Protein AF-0000000074055484 (afdb_homodimer)

Sequence (382 aa):
MLNEMVRNYGRLGKGFSARDNIIIKGTKALHLLAATAWAGGALSMQALSFLRLSTDNAAFAAQVARCLHFVDTWVVMPGLAGCLLSGLFYSTCTSIGFFKFAWIGYKWLISLCAGFWGTMFWGPWGDDLIAVLVPLGLDGPLRFVRACILPESMWEGALQLTVILSMCLISVYRPLSFHLAPHRPASTANHMLNEMVRNYGRLGKGFSARDNIIIKGTKALHLLAATAWAGGALSMQALSFLRLSTDNAAFAAQVARCLHFVDTWVVMPGLAGCLLSGLFYSTCTSIGFFKFAWIGYKWLISLCAGFWGTMFWGPWGDDLIAVLVPLGLDGPLRFVRACILPESMWEGALQLTVILSMCLISVYRPLSFHLAPHRPASTANH

Organism: NCBI:txid44742

Radius of gyration: 23.97 Å; Cα contacts (8 Å, |Δi|>4): 468; chains: 2; bounding box: 73×78×52 Å

Solvent-accessible surface area (backbone atoms only — not comparable to full-atom values): 20097 Å² total; per-residue (Å²): 126,82,53,67,68,49,40,52,36,16,66,79,73,43,70,57,87,55,83,83,38,65,67,60,46,50,46,50,38,49,28,50,52,14,42,23,26,20,53,7,21,49,50,36,38,47,52,45,45,50,53,32,72,71,49,90,50,66,70,57,28,53,52,42,50,51,53,40,50,48,36,41,63,70,30,20,46,55,8,45,52,38,33,53,52,39,47,50,47,42,28,70,53,22,44,38,36,60,70,56,23,53,51,50,36,50,52,49,51,53,52,51,47,48,52,52,52,41,54,32,54,70,46,66,59,39,58,51,50,39,60,67,24,48,86,72,72,60,28,61,68,58,51,52,52,41,30,52,69,56,49,86,47,72,70,27,38,51,49,34,50,48,52,53,50,48,56,51,44,46,70,64,62,54,77,43,59,54,69,72,63,74,80,70,72,79,74,79,72,81,118,125,83,53,68,69,49,41,52,37,18,68,80,72,45,71,58,85,57,82,84,39,66,68,60,47,48,46,50,37,49,27,50,52,14,43,22,26,20,53,7,22,49,52,36,38,46,51,45,46,50,53,33,71,72,49,88,47,66,68,58,28,54,51,42,50,49,51,38,51,48,36,41,61,70,30,20,46,53,9,46,51,37,32,52,54,40,48,48,46,42,27,70,53,21,42,38,36,60,69,56,24,52,47,50,35,51,52,50,51,53,52,49,46,46,52,53,53,41,54,33,54,71,48,66,57,38,56,54,50,41,61,68,24,48,86,71,72,61,30,61,68,57,51,52,52,43,28,52,69,55,48,84,46,72,68,28,38,51,50,33,49,49,52,53,50,48,55,50,44,45,70,64,61,52,78,42,61,52,69,72,63,74,80,68,72,78,74,78,72,81,120

Structure (mmCIF, N/CA/C/O backbone):
data_AF-0000000074055484-model_v1
#
loop_
_entity.id
_entity.type
_entity.pdbx_description
1 polymer 'Uncharacterized protein'
#
loop_
_atom_site.group_PDB
_atom_site.id
_atom_site.type_symbol
_atom_site.label_atom_id
_atom_site.label_alt_id
_atom_site.label_comp_id
_atom_site.label_asym_id
_atom_site.label_entity_id
_atom_site.label_seq_id
_atom_site.pdbx_PDB_ins_code
_atom_site.Cartn_x
_atom_site.Cartn_y
_atom_site.Cartn_z
_atom_site.occupancy
_atom_site.B_iso_or_equiv
_atom_site.auth_seq_id
_atom_site.auth_comp_id
_atom_site.auth_asym_id
_atom_site.auth_atom_id
_atom_site.pdbx_PDB_model_num
ATOM 1 N N . MET A 1 1 ? -9.977 9.273 30.75 1 42.28 1 MET A N 1
ATOM 2 C CA . MET A 1 1 ? -10.5 10.383 29.938 1 42.28 1 MET A CA 1
ATOM 3 C C . MET A 1 1 ? -9.477 10.844 28.922 1 42.28 1 MET A C 1
ATOM 5 O O . MET A 1 1 ? -8.297 11.008 29.25 1 42.28 1 MET A O 1
ATOM 9 N N . LEU A 1 2 ? -9.883 10.633 27.703 1 58.75 2 LEU A N 1
ATOM 10 C CA . LEU A 1 2 ? -8.898 10.992 26.688 1 58.75 2 LEU A CA 1
ATOM 11 C C . LEU A 1 2 ? -8.469 12.453 26.859 1 58.75 2 LEU A C 1
ATOM 13 O O . LEU A 1 2 ? -9.258 13.289 27.281 1 58.75 2 LEU A O 1
ATOM 17 N N . ASN A 1 3 ? -7.16 12.656 26.891 1 65.62 3 ASN A N 1
ATOM 18 C CA . ASN A 1 3 ? -6.535 13.961 27.047 1 65.62 3 ASN A CA 1
ATOM 19 C C . ASN A 1 3 ? -7.184 15.008 26.156 1 65.62 3 ASN A C 1
ATOM 21 O O . ASN A 1 3 ? -7.734 14.68 25.094 1 65.62 3 ASN A O 1
ATOM 25 N N . GLU A 1 4 ? -7.551 16.141 26.656 1 63.47 4 GLU A N 1
ATOM 26 C CA . GLU A 1 4 ? -8.156 17.281 25.969 1 63.47 4 GLU A CA 1
ATOM 27 C C . GLU A 1 4 ? -7.523 17.5 24.594 1 63.47 4 GLU A C 1
ATOM 29 O O . GLU A 1 4 ? -8.203 17.906 23.656 1 63.47 4 GLU A O 1
ATOM 34 N N . MET A 1 5 ? -6.293 17.25 24.516 1 61.56 5 MET A N 1
ATOM 35 C CA . MET A 1 5 ? -5.59 17.422 23.25 1 61.56 5 MET A CA 1
ATOM 36 C C . MET A 1 5 ? -6.121 16.438 22.203 1 61.56 5 MET A C 1
ATOM 38 O O . MET A 1 5 ? -6.277 16.812 21.031 1 61.56 5 MET A O 1
ATOM 42 N N . VAL A 1 6 ? -6.414 15.344 22.688 1 64.44 6 VAL A N 1
ATOM 43 C CA . VAL A 1 6 ? -6.965 14.328 21.781 1 64.44 6 VAL A CA 1
ATOM 44 C C . VAL A 1 6 ? -8.367 14.742 21.344 1 64.44 6 VAL A C 1
ATOM 46 O O . VAL A 1 6 ? -8.695 14.688 20.156 1 64.44 6 VAL A O 1
ATOM 49 N N . ARG A 1 7 ? -9.148 15.203 22.188 1 66.81 7 ARG A N 1
ATOM 50 C CA . ARG A 1 7 ? -10.547 15.531 21.922 1 66.81 7 ARG A CA 1
ATOM 51 C C . ARG A 1 7 ? -10.656 16.719 20.969 1 66.81 7 ARG A C 1
ATOM 53 O O . ARG A 1 7 ? -11.609 16.812 20.203 1 66.81 7 ARG A O 1
ATOM 60 N N . ASN A 1 8 ? -9.641 17.578 20.953 1 65.88 8 ASN A N 1
ATOM 61 C CA . ASN A 1 8 ? -9.727 18.781 20.141 1 65.88 8 ASN A CA 1
ATOM 62 C C . ASN A 1 8 ? -9.016 18.609 18.797 1 65.88 8 ASN A C 1
ATOM 64 O O . ASN A 1 8 ? -9.047 19.516 17.953 1 65.88 8 ASN A O 1
ATOM 68 N N . TYR A 1 9 ? -8.445 17.547 18.656 1 65.44 9 TYR A N 1
ATOM 69 C CA . TYR A 1 9 ? -7.75 17.297 17.391 1 65.44 9 TYR A CA 1
ATOM 70 C C . TYR A 1 9 ? -8.727 17.312 16.219 1 65.44 9 TYR A C 1
ATOM 72 O O . TYR A 1 9 ? -9.773 16.656 16.281 1 65.44 9 TYR A O 1
ATOM 80 N N . GLY A 1 10 ? -8.406 18.078 15.133 1 57.56 10 GLY A N 1
ATOM 81 C CA . GLY A 1 10 ? -9.188 18.078 13.906 1 57.56 10 GLY A CA 1
ATOM 82 C C . GLY A 1 10 ? -10.344 19.062 13.938 1 57.56 10 GLY A C 1
ATOM 83 O O . GLY A 1 10 ? -11.281 18.953 13.141 1 57.56 10 GLY A O 1
ATOM 84 N N . ARG A 1 11 ? -10.445 19.953 14.828 1 58.16 11 ARG A N 1
ATOM 85 C CA . ARG A 1 11 ? -11.547 20.875 15.008 1 58.16 11 ARG A CA 1
ATOM 86 C C . ARG A 1 11 ? -11.797 21.688 13.734 1 58.16 11 ARG A C 1
ATOM 88 O O . ARG A 1 11 ? -12.945 22 13.414 1 58.16 11 ARG A O 1
ATOM 95 N N . LEU A 1 12 ? -10.68 21.969 13.062 1 53.56 12 LEU A N 1
ATOM 96 C CA . LEU A 1 12 ? -10.859 22.766 11.859 1 53.56 12 LEU A CA 1
ATOM 97 C C . LEU A 1 12 ? -10.844 21.875 10.617 1 53.56 12 LEU A C 1
ATOM 99 O O . LEU A 1 12 ? -10.781 22.391 9.492 1 53.56 12 LEU A O 1
ATOM 103 N N . GLY A 1 13 ? -11.086 20.578 10.891 1 50.34 13 GLY A N 1
ATOM 104 C CA . GLY A 1 13 ? -11.055 19.672 9.75 1 50.34 13 GLY A CA 1
ATOM 105 C C . GLY A 1 13 ? -9.648 19.344 9.289 1 50.34 13 GLY A C 1
ATOM 106 O O . GLY A 1 13 ? -9.461 18.625 8.312 1 50.34 13 GLY A O 1
ATOM 107 N N . LYS A 1 14 ? -8.766 20.219 9.805 1 54.38 14 LYS A N 1
ATOM 108 C CA . LYS A 1 14 ? -7.352 19.984 9.516 1 54.38 14 LYS A CA 1
ATOM 109 C C . LYS A 1 14 ? -6.594 19.594 10.781 1 54.38 14 LYS A C 1
ATOM 111 O O . LYS A 1 14 ? -6.973 19.984 11.883 1 54.38 14 LYS A O 1
ATOM 116 N N . GLY A 1 15 ? -6.043 18.469 10.797 1 50.38 15 GLY A N 1
ATOM 117 C CA . GLY A 1 15 ? -5.32 18.078 12 1 50.38 15 GLY A CA 1
ATOM 118 C C . GLY A 1 15 ? -4.305 19.109 12.453 1 50.38 15 GLY A C 1
ATOM 119 O O . GLY A 1 15 ? -3.68 19.781 11.625 1 50.38 15 GLY A O 1
ATOM 120 N N . PHE A 1 16 ? -4.551 19.672 13.594 1 47.62 16 PHE A N 1
ATOM 121 C CA . PHE A 1 16 ? -3.486 20.484 14.172 1 47.62 16 PHE A CA 1
ATOM 122 C C . PHE A 1 16 ? -2.23 19.641 14.391 1 47.62 16 PHE A C 1
ATOM 124 O O . PHE A 1 16 ? -2.307 18.422 14.5 1 47.62 16 PHE A O 1
ATOM 131 N N . SER A 1 17 ? -0.955 20.203 14.023 1 48.97 17 SER A N 1
ATOM 132 C CA . SER A 1 17 ? 0.315 19.547 14.328 1 48.97 17 SER A CA 1
ATOM 133 C C . SER A 1 17 ? 0.293 18.906 15.711 1 48.97 17 SER A C 1
ATOM 135 O O . SER A 1 17 ? 0.076 19.594 16.719 1 48.97 17 SER A O 1
ATOM 137 N N . ALA A 1 18 ? -0.474 17.891 15.859 1 52.56 18 ALA A N 1
ATOM 138 C CA . ALA A 1 18 ? -0.446 17.203 17.156 1 52.56 18 ALA A CA 1
ATOM 139 C C . ALA A 1 18 ? 0.952 16.672 17.469 1 52.56 18 ALA A C 1
ATOM 141 O O . ALA A 1 18 ? 1.139 15.477 17.656 1 52.56 18 ALA A O 1
ATOM 142 N N . ARG A 1 19 ? 2.01 17.562 17.219 1 55.91 19 ARG A N 1
ATOM 143 C CA . ARG A 1 19 ? 3.408 17.172 17.344 1 55.91 19 ARG A CA 1
ATOM 144 C C . ARG A 1 19 ? 3.643 16.344 18.609 1 55.91 19 ARG A C 1
ATOM 146 O O . ARG A 1 19 ? 4.391 15.367 18.578 1 55.91 19 ARG A O 1
ATOM 153 N N . ASP A 1 20 ? 2.887 16.688 19.656 1 57.66 20 ASP A N 1
ATOM 154 C CA . ASP A 1 20 ? 3.412 16.141 20.891 1 57.66 20 ASP A CA 1
ATOM 155 C C . ASP A 1 20 ? 2.43 15.148 21.516 1 57.66 20 ASP A C 1
ATOM 157 O O . ASP A 1 20 ? 2.639 14.68 22.641 1 57.66 20 ASP A O 1
ATOM 161 N N . ASN A 1 21 ? 1.41 14.734 20.656 1 70.25 21 ASN A N 1
ATOM 162 C CA . ASN A 1 21 ? 0.522 13.812 21.359 1 70.25 21 ASN A CA 1
ATOM 163 C C . ASN A 1 21 ? 0.703 12.383 20.875 1 70.25 21 ASN A C 1
ATOM 165 O O . ASN A 1 21 ? 0.399 12.062 19.719 1 70.25 21 ASN A O 1
ATOM 169 N N . ILE A 1 22 ? 1.167 11.531 21.734 1 77.31 22 ILE A N 1
ATOM 170 C CA . ILE A 1 22 ? 1.57 10.172 21.422 1 77.31 22 ILE A CA 1
ATOM 171 C C . ILE A 1 22 ? 0.356 9.367 20.953 1 77.31 22 ILE A C 1
ATOM 173 O O . ILE A 1 22 ? 0.476 8.492 20.094 1 77.31 22 ILE A O 1
ATOM 177 N N . ILE A 1 23 ? -0.823 9.633 21.484 1 80.88 23 ILE A N 1
ATOM 178 C CA . ILE A 1 23 ? -2.025 8.898 21.109 1 80.88 23 ILE A CA 1
ATOM 179 C C . ILE A 1 23 ? -2.4 9.234 19.656 1 80.88 23 ILE A C 1
ATOM 181 O O . ILE A 1 23 ? -2.662 8.336 18.859 1 80.88 23 ILE A O 1
ATOM 185 N N . ILE A 1 24 ? -2.34 10.461 19.312 1 82.56 24 ILE A N 1
ATOM 186 C CA . ILE A 1 24 ? -2.703 10.891 17.969 1 82.56 24 ILE A CA 1
ATOM 187 C C . ILE A 1 24 ? -1.651 10.406 16.969 1 82.56 24 ILE A C 1
ATOM 189 O O . ILE A 1 24 ? -1.989 9.891 15.906 1 82.56 24 ILE A O 1
ATOM 193 N N . LYS A 1 25 ? -0.445 10.469 17.328 1 82.94 25 LYS A N 1
ATOM 194 C CA . LYS A 1 25 ? 0.623 10.023 16.438 1 82.94 25 LYS A CA 1
ATOM 195 C C . LYS A 1 25 ? 0.592 8.508 16.25 1 82.94 25 LYS A C 1
ATOM 197 O O . LYS A 1 25 ? 0.855 8.008 15.164 1 82.94 25 LYS A O 1
ATOM 202 N N . GLY A 1 26 ? 0.329 7.895 17.406 1 85.56 26 GLY A N 1
ATOM 203 C CA . GLY A 1 26 ? 0.209 6.449 17.312 1 85.56 26 GLY A CA 1
ATOM 204 C C . GLY A 1 26 ? -0.933 6 16.422 1 85.56 26 GLY A C 1
ATOM 205 O O . GLY A 1 26 ? -0.778 5.07 15.633 1 85.56 26 GLY A O 1
ATOM 206 N N . THR A 1 27 ? -2.09 6.652 16.578 1 87.75 27 THR A N 1
ATOM 207 C CA . THR A 1 27 ? -3.242 6.316 15.758 1 87.75 27 THR A CA 1
ATOM 208 C C . THR A 1 27 ? -2.967 6.641 14.289 1 87.75 27 THR A C 1
ATOM 210 O O . THR A 1 27 ? -3.35 5.879 13.398 1 87.75 27 THR A O 1
ATOM 213 N N . LYS A 1 28 ? -2.305 7.711 14.062 1 88.62 28 LYS A N 1
ATOM 214 C CA . LYS A 1 28 ? -1.938 8.094 12.703 1 88.62 28 LYS A CA 1
ATOM 215 C C . LYS A 1 28 ? -1.021 7.047 12.07 1 88.62 28 LYS A C 1
ATOM 217 O O . LYS A 1 28 ? -1.188 6.691 10.898 1 88.62 28 LYS A O 1
ATOM 222 N N . ALA A 1 29 ? -0.06 6.633 12.844 1 89 29 ALA A N 1
ATOM 223 C CA . ALA A 1 29 ? 0.863 5.613 12.352 1 89 29 ALA A CA 1
ATOM 224 C C . ALA A 1 29 ? 0.124 4.32 12.023 1 89 29 ALA A C 1
ATOM 226 O O . ALA A 1 29 ? 0.344 3.727 10.961 1 89 29 ALA A O 1
ATOM 227 N N . LEU A 1 30 ? -0.722 3.963 12.914 1 92.12 30 LEU A N 1
ATOM 228 C CA . LEU A 1 30 ? -1.498 2.746 12.703 1 92.12 30 LEU A CA 1
ATOM 229 C C . LEU A 1 30 ? -2.404 2.887 11.484 1 92.12 30 LEU A C 1
ATOM 231 O O . LEU A 1 30 ? -2.516 1.961 10.68 1 92.12 30 LEU A O 1
ATOM 235 N N . HIS A 1 31 ? -3.068 4.012 11.398 1 93 31 HIS A N 1
ATOM 236 C CA . HIS A 1 31 ? -3.955 4.262 10.266 1 93 31 HIS A CA 1
ATOM 237 C C . HIS A 1 31 ? -3.188 4.234 8.945 1 93 31 HIS A C 1
ATOM 239 O O . HIS A 1 31 ? -3.648 3.641 7.969 1 93 31 HIS A O 1
ATOM 245 N N . LEU A 1 32 ? -2.051 4.816 8.945 1 92.75 32 LEU A N 1
ATOM 246 C CA . LEU A 1 32 ? -1.227 4.855 7.746 1 92.75 32 LEU A CA 1
ATOM 247 C C . LEU A 1 32 ? -0.798 3.451 7.332 1 92.75 32 LEU A C 1
ATOM 249 O O . LEU A 1 32 ? -0.854 3.104 6.152 1 92.75 32 LEU A O 1
ATOM 253 N N . LEU A 1 33 ? -0.373 2.707 8.266 1 94.12 33 LEU A N 1
ATOM 254 C CA . LEU A 1 33 ? 0.023 1.331 7.992 1 94.12 33 LEU A CA 1
ATOM 255 C C . LEU A 1 33 ? -1.153 0.525 7.449 1 94.12 33 LEU A C 1
ATOM 257 O O . LEU A 1 33 ? -1.008 -0.211 6.473 1 94.12 33 LEU A O 1
ATOM 261 N N . ALA A 1 34 ? -2.264 0.676 8.094 1 95.81 34 ALA A N 1
ATOM 262 C CA . ALA A 1 34 ? -3.469 -0.034 7.672 1 95.81 34 ALA A CA 1
ATOM 263 C C . ALA A 1 34 ? -3.895 0.391 6.27 1 95.81 34 ALA A C 1
ATOM 265 O O . ALA A 1 34 ? -4.242 -0.45 5.438 1 95.81 34 ALA A O 1
ATOM 266 N N . ALA A 1 35 ? -3.844 1.666 6.043 1 95.75 35 ALA A N 1
ATOM 267 C CA . ALA A 1 35 ? -4.227 2.188 4.734 1 95.75 35 ALA A CA 1
ATOM 268 C C . ALA A 1 35 ? -3.271 1.697 3.648 1 95.75 35 ALA A C 1
ATOM 270 O O . ALA A 1 35 ? -3.695 1.4 2.529 1 95.75 35 ALA A O 1
ATOM 271 N N . THR A 1 36 ? -2.043 1.635 3.957 1 95.69 36 THR A N 1
ATOM 272 C CA . THR A 1 36 ? -1.028 1.14 3.033 1 95.69 36 THR A CA 1
ATOM 273 C C . THR A 1 36 ? -1.278 -0.327 2.689 1 95.69 36 THR A C 1
ATOM 275 O O . THR A 1 36 ? -1.183 -0.723 1.527 1 95.69 36 THR A O 1
ATOM 278 N N . ALA A 1 37 ? -1.582 -1.048 3.705 1 96.81 37 ALA A N 1
ATOM 279 C CA . ALA A 1 37 ? -1.89 -2.459 3.484 1 96.81 37 ALA A CA 1
ATOM 280 C C . ALA A 1 37 ? -3.143 -2.619 2.627 1 96.81 37 ALA A C 1
ATOM 282 O O . ALA A 1 37 ? -3.154 -3.404 1.676 1 96.81 37 ALA A O 1
ATOM 283 N N . TRP A 1 38 ? -4.172 -1.876 2.953 1 97.38 38 TRP A N 1
ATOM 28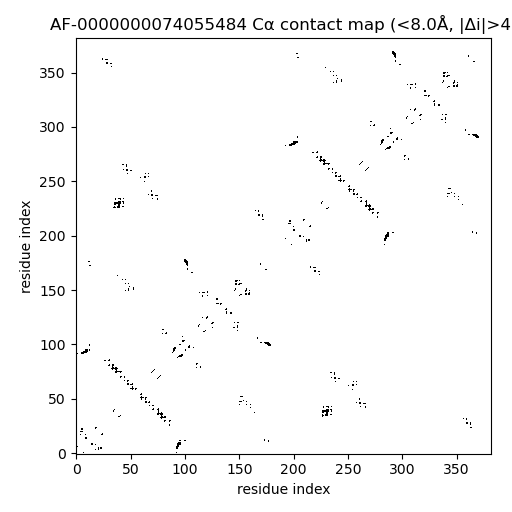4 C CA . TRP A 1 38 ? -5.434 -1.979 2.23 1 97.38 38 TRP A CA 1
ATOM 285 C C . TRP A 1 38 ? -5.273 -1.515 0.786 1 97.38 38 TRP A C 1
ATOM 287 O O . TRP A 1 38 ? -5.402 -2.311 -0.147 1 97.38 38 TRP A O 1
ATOM 297 N N . ALA A 1 39 ? -4.887 -0.311 0.577 1 95.81 39 ALA A N 1
ATOM 298 C CA . ALA A 1 39 ? -4.801 0.275 -0.758 1 95.81 39 ALA A CA 1
ATOM 299 C C . ALA A 1 39 ? -3.672 -0.358 -1.564 1 95.81 39 ALA A C 1
ATOM 301 O O . ALA A 1 39 ? -3.828 -0.628 -2.758 1 95.81 39 ALA A O 1
ATOM 302 N N . GLY A 1 40 ? -2.561 -0.572 -0.944 1 96.31 40 GLY A N 1
ATOM 303 C CA . GLY A 1 40 ? -1.455 -1.217 -1.635 1 96.31 40 GLY A CA 1
ATOM 304 C C . GLY A 1 40 ? -1.736 -2.666 -1.989 1 96.31 40 GLY A C 1
ATOM 305 O O . GLY A 1 40 ? -1.329 -3.141 -3.053 1 96.31 40 GLY A O 1
ATOM 306 N N . GLY A 1 41 ? -2.322 -3.318 -1.088 1 96.81 41 GLY A N 1
ATOM 307 C CA . GLY A 1 41 ? -2.775 -4.664 -1.403 1 96.81 41 GLY A CA 1
ATOM 308 C C . GLY A 1 41 ? -3.76 -4.707 -2.557 1 96.81 41 GLY A C 1
ATOM 309 O O . GLY A 1 41 ? -3.668 -5.578 -3.424 1 96.81 41 GLY A O 1
ATOM 310 N N . ALA A 1 42 ? -4.684 -3.818 -2.512 1 95.06 42 ALA A N 1
ATOM 311 C CA . ALA A 1 42 ? -5.652 -3.736 -3.602 1 95.06 42 ALA A CA 1
ATOM 312 C C . ALA A 1 42 ? -4.957 -3.465 -4.934 1 95.06 42 ALA A C 1
ATOM 314 O O . ALA A 1 42 ? -5.32 -4.039 -5.961 1 95.06 42 ALA A O 1
ATOM 315 N N . LEU A 1 43 ? -3.988 -2.631 -4.926 1 95.44 43 LEU A N 1
ATOM 316 C CA . LEU A 1 43 ? -3.213 -2.373 -6.133 1 95.44 43 LEU A CA 1
ATOM 317 C C . LEU A 1 43 ? -2.518 -3.643 -6.617 1 95.44 43 LEU A C 1
ATOM 319 O O . LEU A 1 43 ? -2.5 -3.928 -7.816 1 95.44 43 LEU A O 1
ATOM 323 N N . SER A 1 44 ? -1.971 -4.352 -5.711 1 97.12 44 SER A N 1
ATOM 324 C CA . SER A 1 44 ? -1.318 -5.613 -6.043 1 97.12 44 SER A CA 1
ATOM 325 C C . SER A 1 44 ? -2.314 -6.617 -6.613 1 97.12 44 SER A C 1
ATOM 327 O O . SER A 1 44 ? -1.994 -7.352 -7.551 1 97.12 44 SER A O 1
ATOM 329 N N . MET A 1 45 ? -3.475 -6.605 -6.016 1 95.5 45 MET A N 1
ATOM 330 C CA . MET A 1 45 ? -4.52 -7.48 -6.535 1 95.5 45 MET A CA 1
ATOM 331 C C . MET A 1 45 ? -4.898 -7.09 -7.961 1 95.5 45 MET A C 1
ATOM 333 O O . MET A 1 45 ? -5.188 -7.957 -8.789 1 95.5 45 MET A O 1
ATOM 337 N N . GLN A 1 46 ? -4.926 -5.84 -8.234 1 94.25 46 GLN A N 1
ATOM 338 C CA . GLN A 1 46 ? -5.223 -5.41 -9.594 1 94.25 46 GLN A CA 1
ATOM 339 C C . GLN A 1 46 ? -4.145 -5.879 -10.57 1 94.25 46 GLN A C 1
ATOM 341 O O . GLN A 1 46 ? -4.445 -6.281 -11.695 1 94.25 46 GLN A O 1
ATOM 346 N N . ALA A 1 47 ? -2.92 -5.777 -10.141 1 95.12 47 ALA A N 1
ATOM 347 C CA . ALA A 1 47 ? -1.838 -6.297 -10.969 1 95.12 47 ALA A CA 1
ATOM 348 C C . ALA A 1 47 ? -2.016 -7.789 -11.234 1 95.12 47 ALA A C 1
ATOM 350 O O . ALA A 1 47 ? -1.89 -8.242 -12.375 1 95.12 47 ALA A O 1
ATOM 351 N N . LEU A 1 48 ? -2.324 -8.492 -10.242 1 96.19 48 LEU A N 1
ATOM 352 C CA . LEU A 1 48 ? -2.516 -9.93 -10.383 1 96.19 48 LEU A CA 1
ATOM 353 C C . LEU A 1 48 ? -3.738 -10.234 -11.242 1 96.19 48 LEU A C 1
ATOM 355 O O . LEU A 1 48 ? -3.744 -11.203 -12 1 96.19 48 LEU A O 1
ATOM 359 N N . SER A 1 49 ? -4.785 -9.43 -11.047 1 93.94 49 SER A N 1
ATOM 360 C CA . SER A 1 49 ? -5.953 -9.586 -11.898 1 93.94 49 SER A CA 1
ATOM 361 C C . SER A 1 49 ? -5.594 -9.383 -13.367 1 93.94 49 SER A C 1
ATOM 363 O O . SER A 1 49 ? -6.07 -10.117 -14.234 1 93.94 49 SER A O 1
ATOM 365 N N . PHE A 1 50 ? -4.797 -8.391 -13.617 1 93.38 50 PHE A N 1
ATOM 366 C CA . PHE A 1 50 ? -4.312 -8.172 -14.969 1 93.38 50 PHE A CA 1
ATOM 367 C C . PHE A 1 50 ? -3.549 -9.391 -15.477 1 93.38 50 PHE A C 1
ATOM 369 O O . PHE A 1 50 ? -3.752 -9.836 -16.609 1 93.38 50 PHE A O 1
ATOM 376 N N . LEU A 1 51 ? -2.672 -9.93 -14.648 1 95.06 51 LEU A N 1
ATOM 377 C CA . LEU A 1 51 ? -1.913 -11.125 -15 1 95.06 51 LEU A CA 1
ATOM 378 C C . LEU A 1 51 ? -2.848 -12.297 -15.297 1 95.06 51 LEU A C 1
ATOM 380 O O . LEU A 1 51 ? -2.668 -12.992 -16.297 1 95.06 51 LEU A O 1
ATOM 384 N N . ARG A 1 52 ? -3.818 -12.453 -14.461 1 94.62 52 ARG A N 1
ATOM 385 C CA . ARG A 1 52 ? -4.789 -13.531 -14.609 1 94.62 52 ARG A CA 1
ATOM 386 C C . ARG A 1 52 ? -5.543 -13.406 -15.93 1 94.62 52 ARG A C 1
ATOM 388 O O . ARG A 1 52 ? -5.738 -14.391 -16.641 1 94.62 52 ARG A O 1
ATOM 395 N N . LEU A 1 53 ? -5.914 -12.227 -16.297 1 92.25 53 LEU A N 1
ATOM 396 C CA . LEU A 1 53 ? -6.758 -11.969 -17.453 1 92.25 53 LEU A CA 1
ATOM 397 C C . LEU A 1 53 ? -5.934 -11.984 -18.734 1 92.25 53 LEU A C 1
ATOM 399 O O . LEU A 1 53 ? -6.48 -12.133 -19.828 1 92.25 53 LEU A O 1
ATOM 403 N N . SER A 1 54 ? -4.617 -11.852 -18.625 1 92.75 54 SER A N 1
ATOM 404 C CA . SER A 1 54 ? -3.771 -11.75 -19.812 1 92.75 54 SER A CA 1
ATOM 405 C C . SER A 1 54 ? -3.119 -13.094 -20.141 1 92.75 54 SER A C 1
ATOM 407 O O . SER A 1 54 ? -2.361 -13.203 -21.094 1 92.75 54 SER A O 1
ATOM 409 N N . THR A 1 55 ? -3.336 -14.078 -19.312 1 93.06 55 THR A N 1
ATOM 410 C CA . THR A 1 55 ? -2.727 -15.375 -19.578 1 93.06 55 THR A CA 1
ATOM 411 C C . THR A 1 55 ? -3.707 -16.297 -20.297 1 93.06 55 THR A C 1
ATOM 413 O O . THR A 1 55 ? -4.91 -16.25 -20.031 1 93.06 55 THR A O 1
ATOM 416 N N . ASP A 1 56 ? -3.189 -17.141 -21.203 1 93.12 56 ASP A N 1
ATOM 417 C CA . ASP A 1 56 ? -4 -18.109 -21.938 1 93.12 56 ASP A CA 1
ATOM 418 C C . ASP A 1 56 ? -4.008 -19.469 -21.219 1 93.12 56 ASP A C 1
ATOM 420 O O . ASP A 1 56 ? -4.77 -20.359 -21.594 1 93.12 56 ASP A O 1
ATOM 424 N N . ASN A 1 57 ? -3.199 -19.641 -20.234 1 95.5 57 ASN A N 1
ATOM 425 C CA . ASN A 1 57 ? -3.117 -20.875 -19.469 1 95.5 57 ASN A CA 1
ATOM 426 C C . ASN A 1 57 ? -4.098 -20.875 -18.297 1 95.5 57 ASN A C 1
ATOM 428 O O . ASN A 1 57 ? -3.859 -20.219 -17.281 1 95.5 57 ASN A O 1
ATOM 432 N N . ALA A 1 58 ? -5.137 -21.688 -18.406 1 94.5 58 ALA A N 1
ATOM 433 C CA . ALA A 1 58 ? -6.215 -21.703 -17.438 1 94.5 58 ALA A CA 1
ATOM 434 C C . ALA A 1 58 ? -5.707 -22.172 -16.062 1 94.5 58 ALA A C 1
ATOM 436 O O . ALA A 1 58 ? -6.164 -21.688 -15.031 1 94.5 58 ALA A O 1
ATOM 437 N N . ALA A 1 59 ? -4.809 -23.125 -16.109 1 94.69 59 ALA A N 1
ATOM 438 C CA . ALA A 1 59 ? -4.254 -23.641 -14.867 1 94.69 59 ALA A CA 1
ATOM 439 C C . ALA A 1 59 ? -3.471 -22.547 -14.133 1 94.69 59 ALA A C 1
ATOM 441 O O . ALA A 1 59 ? -3.596 -22.406 -12.914 1 94.69 59 ALA A O 1
ATOM 442 N N . PHE A 1 60 ? -2.693 -21.828 -14.914 1 95.56 60 PHE A N 1
ATOM 443 C CA . PHE A 1 60 ? -1.945 -20.734 -14.312 1 95.56 60 PHE A CA 1
ATOM 444 C C . PHE A 1 60 ? -2.887 -19.641 -13.828 1 95.56 60 PHE A C 1
ATOM 446 O O . PHE A 1 60 ? -2.705 -19.094 -12.734 1 95.56 60 PHE A O 1
ATOM 453 N N . ALA A 1 61 ? -3.92 -19.359 -14.57 1 95.62 61 ALA A N 1
ATOM 454 C CA . ALA A 1 61 ? -4.895 -18.344 -14.188 1 95.62 61 ALA A CA 1
ATOM 455 C C . ALA A 1 61 ? -5.559 -18.703 -12.859 1 95.62 61 ALA A C 1
ATOM 457 O O . ALA A 1 61 ? -5.797 -17.828 -12.023 1 95.62 61 ALA A O 1
ATOM 458 N N . ALA A 1 62 ? -5.848 -19.922 -12.648 1 95.44 62 ALA A N 1
ATOM 459 C CA . ALA A 1 62 ? -6.465 -20.375 -11.406 1 95.44 62 ALA A CA 1
ATOM 460 C C . ALA A 1 62 ? -5.516 -20.203 -10.219 1 95.44 62 ALA A C 1
ATOM 462 O O . ALA A 1 62 ? -5.945 -19.859 -9.117 1 95.44 62 ALA A O 1
ATOM 463 N N . GLN A 1 63 ? -4.238 -20.453 -10.477 1 96 63 GLN A N 1
ATOM 464 C CA . GLN A 1 63 ? -3.25 -20.266 -9.422 1 96 63 GLN A CA 1
ATOM 465 C C . GLN A 1 63 ? -3.086 -18.781 -9.07 1 96 63 GLN A C 1
ATOM 467 O O . GLN A 1 63 ? -2.896 -18.438 -7.902 1 96 63 GLN A O 1
ATOM 472 N N . VAL A 1 64 ? -3.137 -17.953 -10.086 1 96.88 64 VAL A N 1
ATOM 473 C CA . VAL A 1 64 ? -3.08 -16.516 -9.844 1 96.88 64 VAL A CA 1
ATOM 474 C C . VAL A 1 64 ? -4.281 -16.078 -9.008 1 96.88 64 VAL A C 1
ATOM 476 O O . VAL A 1 64 ? -4.145 -15.266 -8.094 1 96.88 64 VAL A O 1
ATOM 479 N N . ALA A 1 65 ? -5.441 -16.656 -9.273 1 94.56 65 ALA A N 1
ATOM 480 C CA . ALA A 1 65 ? -6.648 -16.344 -8.508 1 94.56 65 ALA A CA 1
ATOM 481 C C . ALA A 1 65 ? -6.473 -16.734 -7.039 1 94.56 65 ALA A C 1
ATOM 483 O O . ALA A 1 65 ? -6.969 -16.031 -6.148 1 94.56 65 ALA A O 1
ATOM 484 N N . ARG A 1 66 ? -5.828 -17.797 -6.816 1 95.25 66 ARG A N 1
ATOM 485 C CA . ARG A 1 66 ? -5.547 -18.219 -5.449 1 95.25 66 ARG A CA 1
ATOM 486 C C . ARG A 1 66 ? -4.633 -17.219 -4.75 1 95.25 66 ARG A C 1
ATOM 488 O O . ARG A 1 66 ? -4.82 -16.906 -3.568 1 95.25 66 ARG A O 1
ATOM 495 N N . CYS A 1 67 ? -3.637 -16.734 -5.48 1 97 67 CYS A N 1
ATOM 496 C CA . CYS A 1 67 ? -2.738 -15.719 -4.938 1 97 67 CYS A CA 1
ATOM 497 C C . CYS A 1 67 ? -3.492 -14.438 -4.617 1 97 67 CYS A C 1
ATOM 499 O O . CYS A 1 67 ? -3.275 -13.828 -3.564 1 97 67 CYS A O 1
ATOM 501 N N . LEU A 1 68 ? -4.406 -14.094 -5.535 1 95.19 68 LEU A N 1
ATOM 502 C CA . LEU A 1 68 ? -5.262 -12.93 -5.332 1 95.19 68 LEU A CA 1
ATOM 503 C C . LEU A 1 68 ? -6.07 -13.07 -4.047 1 95.19 68 LEU A C 1
ATOM 505 O O . LEU A 1 68 ? -6.105 -12.156 -3.225 1 95.19 68 LEU A O 1
ATOM 509 N N . HIS A 1 69 ? -6.656 -14.18 -3.898 1 94.38 69 HIS A N 1
ATOM 510 C CA . HIS A 1 69 ? -7.488 -14.445 -2.73 1 94.38 69 HIS A CA 1
ATOM 511 C C . HIS A 1 69 ? -6.664 -14.406 -1.447 1 94.38 69 HIS A C 1
ATOM 513 O O . HIS A 1 69 ? -7.141 -13.93 -0.414 1 94.38 69 HIS A O 1
ATOM 519 N N . PHE A 1 70 ? -5.461 -14.906 -1.542 1 96.38 70 PHE A N 1
ATOM 520 C CA . PHE A 1 70 ? -4.578 -14.922 -0.383 1 96.38 70 PHE A CA 1
ATOM 521 C C . PHE A 1 70 ? -4.184 -13.508 0.017 1 96.38 70 PHE A C 1
ATOM 5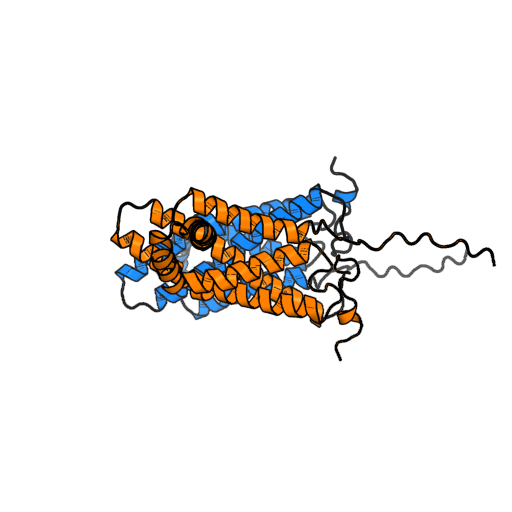23 O O . PHE A 1 70 ? -4.207 -13.156 1.199 1 96.38 70 PHE A O 1
ATOM 530 N N . VAL A 1 71 ? -3.791 -12.68 -0.933 1 96.81 71 VAL A N 1
ATOM 531 C CA . VAL A 1 71 ? -3.447 -11.281 -0.67 1 96.81 71 VAL A CA 1
ATOM 532 C C . VAL A 1 71 ? -4.652 -10.555 -0.083 1 96.81 71 VAL A C 1
ATOM 534 O O . VAL A 1 71 ? -4.516 -9.766 0.856 1 96.81 71 VAL A O 1
ATOM 537 N N . ASP A 1 72 ? -5.789 -10.789 -0.668 1 95.31 72 ASP A N 1
ATOM 538 C CA . ASP A 1 72 ? -7.016 -10.172 -0.168 1 95.31 72 ASP A CA 1
ATOM 539 C C . ASP A 1 72 ? -7.242 -10.516 1.303 1 95.31 72 ASP A C 1
ATOM 541 O O . ASP A 1 72 ? -7.52 -9.633 2.117 1 95.31 72 ASP A O 1
ATOM 545 N N . THR A 1 73 ? -7.105 -11.766 1.697 1 95.81 73 THR A N 1
ATOM 546 C CA . THR A 1 73 ? -7.422 -12.281 3.023 1 95.81 73 THR A CA 1
ATOM 547 C C . THR A 1 73 ? -6.418 -11.781 4.055 1 95.81 73 THR A C 1
ATOM 549 O O . THR A 1 73 ? -6.797 -11.406 5.164 1 95.81 73 THR A O 1
ATOM 552 N N . TRP A 1 74 ? -5.145 -11.703 3.639 1 96.44 74 TRP A N 1
ATOM 553 C CA . TRP A 1 74 ? -4.129 -11.531 4.672 1 96.44 74 TRP A CA 1
ATOM 554 C C . TRP A 1 74 ? -3.514 -10.133 4.605 1 96.44 74 TRP A C 1
ATOM 556 O O . TRP A 1 74 ? -2.797 -9.727 5.523 1 96.44 74 TRP A O 1
ATOM 566 N N . VAL A 1 75 ? -3.764 -9.422 3.607 1 96.88 75 VAL A N 1
ATOM 567 C CA . VAL A 1 75 ? -3.201 -8.078 3.516 1 96.88 75 VAL A CA 1
ATOM 568 C C . VAL A 1 75 ? -4.328 -7.051 3.445 1 96.88 75 VAL A C 1
ATOM 570 O O . VAL A 1 75 ? -4.449 -6.191 4.324 1 96.88 75 VAL A O 1
ATOM 573 N N . VAL A 1 76 ? -5.223 -7.18 2.471 1 96.5 76 VAL A N 1
ATOM 574 C CA . VAL A 1 76 ? -6.234 -6.172 2.178 1 96.5 76 VAL A CA 1
ATOM 575 C C . VAL A 1 76 ? -7.262 -6.125 3.309 1 96.5 76 VAL A C 1
ATOM 577 O O . VAL A 1 76 ? -7.574 -5.051 3.826 1 96.5 76 VAL A O 1
ATOM 580 N N . MET A 1 77 ? -7.723 -7.301 3.729 1 96.31 77 MET A N 1
ATOM 581 C CA . MET A 1 77 ? -8.789 -7.348 4.727 1 96.31 77 MET A CA 1
ATOM 582 C C . MET A 1 77 ? -8.289 -6.824 6.074 1 96.31 77 MET A C 1
ATOM 584 O O . MET A 1 77 ? -8.938 -5.973 6.688 1 96.31 77 MET A O 1
ATOM 588 N N . PRO A 1 78 ? -7.156 -7.289 6.539 1 96.88 78 PRO A N 1
ATOM 589 C CA . PRO A 1 78 ? -6.672 -6.695 7.785 1 96.88 78 PRO A CA 1
ATOM 590 C C . PRO A 1 78 ? -6.387 -5.199 7.652 1 96.88 78 PRO A C 1
ATOM 592 O O . PRO A 1 78 ? -6.594 -4.441 8.602 1 96.88 78 PRO A O 1
ATOM 595 N N . GLY A 1 79 ? -5.883 -4.789 6.527 1 97.38 79 GLY A N 1
ATOM 596 C CA . GLY A 1 79 ? -5.688 -3.367 6.293 1 97.38 79 GLY A CA 1
ATOM 597 C C . GLY A 1 79 ? -6.969 -2.564 6.387 1 97.38 79 GLY A C 1
ATOM 598 O O . GLY A 1 79 ? -7.016 -1.537 7.07 1 97.38 79 GLY A O 1
ATOM 599 N N . LEU A 1 80 ? -7.973 -3.051 5.688 1 97.12 80 LEU A N 1
ATOM 600 C CA . LEU A 1 80 ? -9.273 -2.391 5.738 1 97.12 80 LEU A CA 1
ATOM 601 C C . LEU A 1 80 ? -9.805 -2.348 7.164 1 97.12 80 LEU A C 1
ATOM 603 O O . LEU A 1 80 ? -10.305 -1.313 7.613 1 97.12 80 LEU A O 1
ATOM 607 N N . ALA A 1 81 ? -9.742 -3.453 7.906 1 96.94 81 ALA A N 1
ATOM 608 C CA . ALA A 1 81 ? -10.188 -3.502 9.297 1 96.94 81 ALA A CA 1
ATOM 609 C C . ALA A 1 81 ? -9.453 -2.465 10.141 1 96.94 81 ALA A C 1
ATOM 611 O O . ALA A 1 81 ? -10.062 -1.782 10.969 1 96.94 81 ALA A O 1
ATOM 612 N N . GLY A 1 82 ? -8.141 -2.396 9.953 1 97.06 82 GLY A N 1
ATOM 613 C CA . GLY A 1 82 ? -7.359 -1.391 10.656 1 97.06 82 GLY A CA 1
ATOM 614 C C . GLY A 1 82 ? -7.801 0.028 10.344 1 97.06 82 GLY A C 1
ATOM 615 O O . GLY A 1 82 ? -7.844 0.877 11.242 1 97.06 82 GLY A O 1
ATOM 616 N N . CYS A 1 83 ? -8.094 0.342 9.109 1 96.12 83 CYS A N 1
ATOM 617 C CA . CYS A 1 83 ? -8.578 1.661 8.719 1 96.12 83 CYS A CA 1
ATOM 618 C C . CYS A 1 83 ? -9.922 1.963 9.383 1 96.12 83 CYS A C 1
ATOM 620 O O . CYS A 1 83 ? -10.148 3.08 9.852 1 96.12 83 CYS A O 1
ATOM 622 N N . LEU A 1 84 ? -10.766 0.963 9.391 1 95.56 84 LEU A N 1
ATOM 623 C CA . LEU A 1 84 ? -1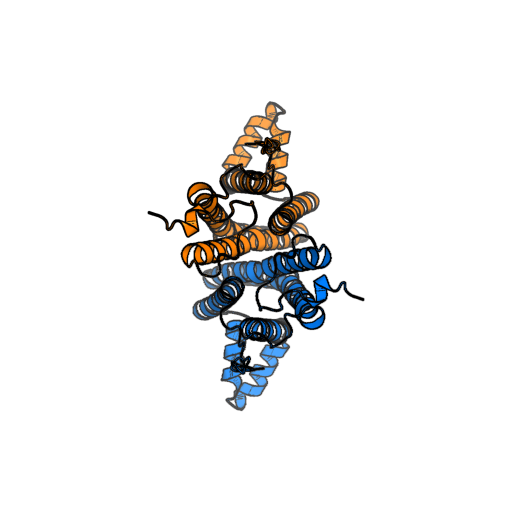2.078 1.159 10.008 1 95.56 84 LEU A CA 1
ATOM 624 C C . LEU A 1 84 ? -11.938 1.416 11.5 1 95.56 84 LEU A C 1
ATOM 626 O O . LEU A 1 84 ? -12.609 2.295 12.047 1 95.56 84 LEU A O 1
ATOM 630 N N . LEU A 1 85 ? -11.109 0.695 12.172 1 95.31 85 LEU A N 1
ATOM 631 C CA . LEU A 1 85 ? -10.914 0.846 13.609 1 95.31 85 LEU A CA 1
ATOM 632 C C . LEU A 1 85 ? -10.281 2.193 13.93 1 95.31 85 LEU A C 1
ATOM 634 O O . LEU A 1 85 ? -10.727 2.895 14.844 1 95.31 85 LEU A O 1
ATOM 638 N N . SER A 1 86 ? -9.234 2.531 13.203 1 92.44 86 SER A N 1
ATOM 639 C CA . SER A 1 86 ? -8.586 3.818 13.445 1 92.44 86 SER A CA 1
ATOM 640 C C . SER A 1 86 ? -9.508 4.977 13.07 1 92.44 86 SER A C 1
ATOM 642 O O . SER A 1 86 ? -9.516 6.012 13.742 1 92.44 86 SER A O 1
ATOM 644 N N . GLY A 1 87 ? -10.219 4.812 11.984 1 90.69 87 GLY A N 1
ATOM 645 C CA . GLY A 1 87 ? -11.219 5.812 11.641 1 90.69 87 GLY A CA 1
ATOM 646 C C . GLY A 1 87 ? -12.273 5.996 12.719 1 90.69 87 GLY A C 1
ATOM 647 O O . GLY A 1 87 ? -12.695 7.121 12.992 1 90.69 87 GLY A O 1
ATOM 648 N N . LEU A 1 88 ? -12.727 4.898 13.258 1 90.75 88 LEU A N 1
ATOM 649 C CA . LEU A 1 88 ? -13.703 4.961 14.344 1 90.75 88 LEU A CA 1
ATOM 650 C C . LEU A 1 88 ? -13.125 5.719 15.539 1 90.75 88 LEU A C 1
ATOM 652 O O . LEU A 1 88 ? -13.828 6.52 16.156 1 90.75 88 LEU A O 1
ATOM 656 N N . PHE A 1 89 ? -11.906 5.457 15.828 1 89.25 89 PHE A N 1
ATOM 657 C CA . PHE A 1 89 ? -11.242 6.184 16.906 1 89.25 89 PHE A CA 1
ATOM 658 C C . PHE A 1 89 ? -11.25 7.684 16.625 1 89.25 89 PHE A C 1
ATOM 660 O O . PHE A 1 89 ? -11.641 8.477 17.484 1 89.25 89 PHE A O 1
ATOM 667 N N . TYR A 1 90 ? -10.883 8.102 15.422 1 84.62 90 TYR A N 1
ATOM 668 C CA . TYR A 1 90 ? -10.844 9.516 15.062 1 84.62 90 TYR A CA 1
ATOM 669 C C . TYR A 1 90 ? -12.227 10.141 15.133 1 84.62 90 TYR A C 1
ATOM 671 O O . TYR A 1 90 ? -12.391 11.266 15.617 1 84.62 90 TYR A O 1
ATOM 679 N N . SER A 1 91 ? -13.109 9.445 14.719 1 83.31 91 SER A N 1
ATOM 680 C CA . SER A 1 91 ? -14.453 10.008 14.602 1 83.31 91 SER A CA 1
ATOM 681 C C . SER A 1 91 ? -15.141 10.086 15.961 1 83.31 91 SER A C 1
ATOM 683 O O . SER A 1 91 ? -16 10.938 16.172 1 83.31 91 SER A O 1
ATOM 685 N N . THR A 1 92 ? -14.805 9.227 16.938 1 85.06 92 THR A N 1
ATOM 686 C CA . THR A 1 92 ? -15.484 9.195 18.234 1 85.06 92 THR A CA 1
ATOM 687 C C . THR A 1 92 ? -14.672 9.93 19.297 1 85.06 92 THR A C 1
ATOM 689 O O . THR A 1 92 ? -15.234 10.516 20.219 1 85.06 92 THR A O 1
ATOM 692 N N . CYS A 1 93 ? -13.375 9.852 19.141 1 81.62 93 CYS A N 1
ATOM 693 C CA . CYS A 1 93 ? -12.539 10.32 20.234 1 81.62 93 CYS A CA 1
ATOM 694 C C . CYS A 1 93 ? -11.945 11.688 19.922 1 81.62 93 CYS A C 1
ATOM 696 O O . CYS A 1 93 ? -11.297 12.297 20.781 1 81.62 93 CYS A O 1
ATOM 698 N N . THR A 1 94 ? -12.109 12.102 18.719 1 77.25 94 THR A N 1
ATOM 699 C CA . THR A 1 94 ? -11.578 13.414 18.359 1 77.25 94 THR A CA 1
ATOM 700 C C . THR A 1 94 ? -12.688 14.312 17.812 1 77.25 94 THR A C 1
ATOM 702 O O . THR A 1 94 ? -13.859 13.922 17.781 1 77.25 94 THR A O 1
ATOM 705 N N . SER A 1 95 ? -12.305 15.586 17.484 1 72.5 95 SER A N 1
ATOM 706 C CA . SER A 1 95 ? -13.281 16.578 17.031 1 72.5 95 SER A CA 1
ATOM 707 C C . SER A 1 95 ? -13.578 16.406 15.547 1 72.5 95 SER A C 1
ATOM 709 O O . SER A 1 95 ? -14.422 17.125 14.992 1 72.5 95 SER A O 1
ATOM 711 N N . ILE A 1 96 ? -12.906 15.477 14.914 1 70.31 96 ILE A N 1
ATOM 712 C CA . ILE A 1 96 ? -13.109 15.258 13.484 1 70.31 96 ILE A CA 1
ATOM 713 C C . ILE A 1 96 ? -14.547 14.812 13.227 1 70.31 96 ILE A C 1
ATOM 715 O O . ILE A 1 96 ? -15.203 15.305 12.297 1 70.31 96 ILE A O 1
ATOM 719 N N . GLY A 1 97 ? -15.148 13.984 14.18 1 71.69 97 GLY A N 1
ATOM 720 C CA . GLY A 1 97 ? -16.516 13.531 14.047 1 71.69 97 GLY A CA 1
ATOM 721 C C . GLY A 1 97 ? -16.734 12.641 12.836 1 71.69 97 GLY A C 1
ATOM 722 O O . GLY A 1 97 ? -15.781 12.305 12.133 1 71.69 97 GLY A O 1
ATOM 723 N N . PHE A 1 98 ? -17.953 12.25 12.586 1 73.19 98 PHE A N 1
ATOM 724 C CA . PHE A 1 98 ? -18.312 11.344 11.508 1 73.19 98 PHE A CA 1
ATOM 725 C C . PHE A 1 98 ? -18.719 12.109 10.258 1 73.19 98 PHE A C 1
ATOM 727 O O . PHE A 1 98 ? -18.422 11.695 9.141 1 73.19 98 PHE A O 1
ATOM 734 N N . PHE A 1 99 ? -19.406 13.164 10.445 1 70.31 99 PHE A N 1
ATOM 735 C CA . PHE A 1 99 ? -20.016 13.812 9.289 1 70.31 99 PHE A CA 1
ATOM 736 C C . PHE A 1 99 ? -19.781 15.312 9.32 1 70.31 99 PHE A C 1
ATOM 738 O O . PHE A 1 99 ? -20.516 16.078 8.68 1 70.31 99 PHE A O 1
ATOM 745 N N . LYS A 1 100 ? -18.859 15.664 10.117 1 69.12 100 LYS A N 1
ATOM 746 C CA . LYS A 1 100 ? -18.609 17.094 10.203 1 69.12 100 LYS A CA 1
ATOM 747 C C . LYS A 1 100 ? -17.969 17.625 8.914 1 69.12 100 LYS A C 1
ATOM 749 O O . LYS A 1 100 ? -18.234 18.75 8.508 1 69.12 100 LYS A O 1
ATOM 754 N N . PHE A 1 101 ? -17.266 16.703 8.328 1 72.56 101 PHE A N 1
ATOM 755 C CA . PHE A 1 101 ? -16.562 17.062 7.098 1 72.56 101 PHE A CA 1
ATOM 756 C C . PHE A 1 101 ? -16.922 16.094 5.973 1 72.56 101 PHE A C 1
ATOM 758 O O . PHE A 1 101 ? -17.031 14.883 6.195 1 72.56 101 PHE A O 1
ATOM 765 N N . ALA A 1 102 ? -17.188 16.625 4.836 1 77.44 102 ALA A N 1
ATOM 766 C CA . ALA A 1 102 ? -17.609 15.812 3.699 1 77.44 102 ALA A CA 1
ATOM 767 C C . ALA A 1 102 ? -16.562 14.766 3.346 1 77.44 102 ALA A C 1
ATOM 769 O O . ALA A 1 102 ? -16.891 13.656 2.939 1 77.44 102 ALA A O 1
ATOM 770 N N . TRP A 1 103 ? -15.312 15.234 3.49 1 82 103 TRP A N 1
ATOM 771 C CA . TRP A 1 103 ? -14.25 14.305 3.133 1 82 103 TRP A CA 1
ATOM 772 C C . TRP A 1 103 ? -14.219 13.117 4.086 1 82 103 TRP A C 1
ATOM 774 O O . TRP A 1 103 ? -13.883 12 3.686 1 82 103 TRP A O 1
ATOM 784 N N . ILE A 1 104 ? -14.602 13.18 5.301 1 84.06 104 ILE A N 1
ATOM 785 C CA . ILE A 1 104 ? -14.656 12.078 6.254 1 84.06 104 ILE A CA 1
ATOM 786 C C . ILE A 1 104 ? -15.836 11.172 5.93 1 84.06 104 ILE A C 1
ATOM 788 O O . ILE A 1 104 ? -15.727 9.945 5.977 1 84.06 104 ILE A O 1
ATOM 792 N N . GLY A 1 105 ? -16.953 11.789 5.57 1 86.25 105 GLY A N 1
ATOM 793 C CA . GLY A 1 105 ? -18.109 11.016 5.16 1 86.25 105 GLY A CA 1
ATOM 794 C C . GLY A 1 105 ? -17.844 10.141 3.949 1 86.25 105 GLY A C 1
ATOM 795 O O . GLY A 1 105 ? -18.281 8.984 3.9 1 86.25 105 GLY A O 1
ATOM 796 N N . TYR A 1 106 ? -17.188 10.727 3.025 1 89.5 106 TYR A N 1
ATOM 797 C CA . TYR A 1 106 ? -16.812 9.984 1.828 1 89.5 106 TYR A CA 1
ATOM 798 C C . TYR A 1 106 ? -15.961 8.773 2.184 1 89.5 106 TYR A C 1
ATOM 800 O O . TYR A 1 106 ? -16.219 7.668 1.699 1 89.5 106 TYR A O 1
ATOM 808 N N . LYS A 1 107 ? -14.961 8.938 3.047 1 91.44 107 LYS A N 1
ATOM 809 C CA . LYS A 1 107 ? -14.07 7.844 3.441 1 91.44 107 LYS A CA 1
ATOM 810 C C . LYS A 1 107 ? -14.836 6.762 4.199 1 91.44 107 LYS A C 1
ATOM 812 O O . LYS A 1 107 ? -14.594 5.57 3.998 1 91.44 107 LYS A O 1
ATOM 817 N N . TRP A 1 108 ? -15.773 7.184 5 1 92.56 108 TRP A N 1
ATOM 818 C CA . TRP A 1 108 ? -16.594 6.219 5.723 1 92.56 108 TRP A CA 1
ATOM 819 C C . TRP A 1 108 ? -17.484 5.438 4.762 1 92.56 108 TRP A C 1
ATOM 821 O O . TRP A 1 108 ? -17.625 4.219 4.895 1 92.56 108 TRP A O 1
ATOM 831 N N . LEU A 1 109 ? -18.031 6.152 3.824 1 92.12 109 LEU A N 1
ATOM 832 C CA . LEU A 1 109 ? -18.922 5.508 2.857 1 92.12 109 LEU A CA 1
ATOM 833 C C . LEU A 1 109 ? -18.172 4.445 2.062 1 92.12 109 LEU A C 1
ATOM 835 O O . LEU A 1 109 ? -18.609 3.299 1.972 1 92.12 109 LEU A O 1
ATOM 839 N N . ILE A 1 110 ? -17.047 4.789 1.554 1 92.88 110 ILE A N 1
ATOM 840 C CA . ILE A 1 110 ? -16.266 3.875 0.731 1 92.88 110 ILE A CA 1
ATOM 841 C C . ILE A 1 110 ? -15.773 2.701 1.58 1 92.88 110 ILE A C 1
ATOM 843 O O . ILE A 1 110 ? -15.883 1.544 1.168 1 92.88 110 ILE A O 1
ATOM 847 N N . SER A 1 111 ? -15.258 2.986 2.787 1 94.81 111 SER A N 1
ATOM 848 C CA . SER A 1 111 ? -14.688 1.933 3.619 1 94.81 111 SER A CA 1
ATOM 849 C C . SER A 1 111 ? -15.758 0.959 4.094 1 94.81 111 SER A C 1
ATOM 851 O O . SER A 1 111 ? -15.539 -0.253 4.125 1 94.81 111 SER A O 1
ATOM 853 N N . LEU A 1 112 ? -16.922 1.411 4.414 1 94.31 112 LEU A N 1
ATOM 854 C CA . LEU A 1 112 ? -18 0.541 4.863 1 94.31 112 LEU A CA 1
ATOM 855 C C . LEU A 1 112 ? -18.531 -0.305 3.713 1 94.31 112 LEU A C 1
ATOM 857 O O . LEU A 1 112 ? -18.844 -1.485 3.895 1 94.31 112 LEU A O 1
ATOM 861 N N . CYS A 1 113 ? -18.641 0.313 2.586 1 93.38 113 CYS A N 1
ATOM 862 C CA . CYS A 1 113 ? -19.047 -0.442 1.408 1 93.38 113 CYS A CA 1
ATOM 863 C C . CYS A 1 113 ? -18.031 -1.526 1.073 1 93.38 113 CYS A C 1
ATOM 865 O O . CYS A 1 113 ? -18.391 -2.67 0.801 1 93.38 113 CYS A O 1
ATOM 867 N N . ALA A 1 114 ? -16.797 -1.151 1.1 1 93.12 114 ALA A N 1
ATOM 868 C CA . ALA A 1 114 ? -15.742 -2.121 0.834 1 93.12 114 ALA A CA 1
ATOM 869 C C . ALA A 1 114 ? -15.773 -3.26 1.851 1 93.12 114 ALA A C 1
ATOM 871 O O . ALA A 1 114 ? -15.594 -4.426 1.491 1 93.12 114 ALA A O 1
ATOM 872 N N . GLY A 1 115 ? -15.984 -2.922 3.102 1 93.69 115 GLY A N 1
ATOM 873 C CA . GLY A 1 115 ? -16.062 -3.947 4.129 1 93.69 115 GLY A CA 1
ATOM 874 C C . GLY A 1 115 ? -17.266 -4.863 3.969 1 93.69 115 GLY A C 1
ATOM 875 O O . GLY A 1 115 ? -17.125 -6.086 4.027 1 93.69 115 GLY A O 1
ATOM 876 N N . PHE A 1 116 ? -18.391 -4.32 3.754 1 93.81 116 PHE A N 1
ATOM 877 C CA . PHE A 1 116 ? -19.609 -5.098 3.676 1 93.81 116 PHE A CA 1
ATOM 878 C C . PHE A 1 116 ? -19.641 -5.941 2.408 1 93.81 116 PHE A C 1
ATOM 880 O O . PHE A 1 116 ? -19.703 -7.172 2.477 1 93.81 116 PHE A O 1
ATOM 887 N N . TRP A 1 117 ? -19.484 -5.238 1.291 1 91.31 117 TRP A N 1
ATOM 888 C CA . TRP A 1 117 ? -19.609 -5.945 0.02 1 91.31 117 TRP A CA 1
ATOM 889 C C . TRP A 1 117 ? -18.375 -6.793 -0.25 1 91.31 117 TRP A C 1
ATOM 891 O O . TRP A 1 117 ? -18.453 -7.855 -0.873 1 91.31 117 TRP A O 1
ATOM 901 N N . GLY A 1 118 ? -17.219 -6.266 0.212 1 91.06 118 GLY A N 1
ATOM 902 C CA . GLY A 1 118 ? -16.016 -7.09 0.098 1 91.06 118 GLY A CA 1
ATOM 903 C C . GLY A 1 118 ? -16.156 -8.438 0.78 1 91.06 118 GLY A C 1
ATOM 904 O O . GLY A 1 118 ? -15.781 -9.469 0.212 1 91.06 118 GLY A O 1
ATOM 905 N N . THR A 1 119 ? -16.734 -8.414 1.958 1 89.94 119 THR A N 1
ATOM 906 C CA . THR A 1 119 ? -16.953 -9.648 2.693 1 89.94 119 THR A CA 1
ATOM 907 C C . THR A 1 119 ? -18 -10.516 1.991 1 89.94 119 THR A C 1
ATOM 909 O O . THR A 1 119 ? -17.828 -11.734 1.875 1 89.94 119 THR A O 1
ATOM 912 N N . MET A 1 120 ? -19.031 -9.961 1.447 1 91.75 120 MET A N 1
ATOM 913 C CA . MET A 1 120 ? -20.109 -10.68 0.77 1 91.75 120 MET A CA 1
ATOM 914 C C . MET A 1 120 ? -19.578 -11.375 -0.483 1 91.75 120 MET A C 1
ATOM 916 O O . MET A 1 120 ? -19.984 -12.508 -0.781 1 91.75 120 MET A O 1
ATOM 920 N N . PHE A 1 121 ? -18.641 -10.742 -1.117 1 91.69 121 PHE A N 1
ATOM 921 C CA . PHE A 1 121 ? -18.172 -11.305 -2.381 1 91.69 121 PHE A CA 1
ATOM 922 C C . PHE A 1 121 ? -16.906 -12.109 -2.184 1 91.69 121 PHE A C 1
ATOM 924 O O . PHE A 1 121 ? -16.438 -12.789 -3.107 1 91.69 121 PHE A O 1
ATOM 931 N N . TRP A 1 122 ? -16.297 -11.891 -1.045 1 88.38 122 TRP A N 1
ATOM 932 C CA . TRP A 1 122 ? -15.188 -12.781 -0.711 1 88.38 122 TRP A CA 1
ATOM 933 C C . TRP A 1 122 ? -15.664 -14.227 -0.621 1 88.38 122 TRP A C 1
ATOM 935 O O . TRP A 1 122 ? -14.969 -15.141 -1.062 1 88.38 122 TRP A O 1
ATOM 945 N N . GLY A 1 123 ? -16.859 -14.406 -0.017 1 87.88 123 GLY A N 1
ATOM 946 C CA . GLY A 1 123 ? -17.531 -15.695 -0.043 1 87.88 123 GLY A CA 1
ATOM 947 C C . GLY A 1 123 ? -18.547 -15.812 -1.16 1 87.88 123 GLY A C 1
ATOM 948 O O . GLY A 1 123 ? -18.562 -15 -2.088 1 87.88 123 GLY A O 1
ATOM 949 N N . PRO A 1 124 ? -19.344 -16.906 -1.1 1 91.44 124 PRO A N 1
ATOM 950 C CA . PRO A 1 124 ? -20.281 -17.156 -2.191 1 91.44 124 PRO A CA 1
ATOM 951 C C . PRO A 1 124 ? -21.562 -16.328 -2.055 1 91.44 124 PRO A C 1
ATOM 953 O O . PRO A 1 124 ? -22.375 -16.281 -2.984 1 91.44 124 PRO A O 1
ATOM 956 N N . TRP A 1 125 ? -21.734 -15.641 -0.988 1 92.56 125 TRP A N 1
ATOM 957 C CA . TRP A 1 125 ? -23.016 -15.023 -0.629 1 92.56 125 TRP A CA 1
ATOM 958 C C . TRP A 1 125 ? -23.406 -13.945 -1.635 1 92.56 125 TRP A C 1
ATOM 960 O O . TRP A 1 125 ? -24.562 -13.812 -2 1 92.56 125 TRP A O 1
ATOM 970 N N . GLY A 1 126 ? -22.391 -13.133 -2.027 1 92.81 126 GLY A N 1
ATOM 971 C CA . GLY A 1 126 ? -22.672 -12.094 -3.012 1 92.81 126 GLY A CA 1
ATOM 972 C C . GLY A 1 126 ? -23.141 -12.656 -4.344 1 92.81 126 GLY A C 1
ATOM 973 O O . GLY A 1 126 ? -24.125 -12.172 -4.91 1 92.81 126 GLY A O 1
ATOM 974 N N . ASP A 1 127 ? -22.5 -13.609 -4.75 1 93.38 127 ASP A N 1
ATOM 975 C CA . ASP A 1 127 ? -22.875 -14.234 -6.02 1 93.38 127 ASP A CA 1
ATOM 976 C C . ASP A 1 127 ? -24.219 -14.945 -5.91 1 93.38 127 ASP A C 1
ATOM 978 O O . ASP A 1 127 ? -25.016 -14.93 -6.855 1 93.38 127 ASP A O 1
ATOM 982 N N . ASP A 1 128 ? -24.453 -15.602 -4.789 1 95.62 128 ASP A N 1
ATOM 983 C CA . ASP A 1 128 ? -25.75 -16.234 -4.551 1 95.62 128 ASP A CA 1
ATOM 984 C C . ASP A 1 128 ? -26.875 -15.211 -4.613 1 95.62 128 ASP A C 1
ATOM 986 O O . ASP A 1 128 ? -27.938 -15.484 -5.168 1 95.62 128 ASP A O 1
ATOM 990 N N . LEU A 1 129 ? -26.609 -14.078 -4.039 1 94.69 129 LEU A N 1
ATOM 991 C CA . LEU A 1 129 ? -27.594 -13.016 -4.055 1 94.69 129 LEU A CA 1
ATOM 992 C C . LEU A 1 129 ? -27.844 -12.523 -5.477 1 94.69 129 LEU A C 1
ATOM 994 O O . LEU A 1 129 ? -29 -12.305 -5.863 1 94.69 129 LEU A O 1
ATOM 998 N N . ILE A 1 130 ? -26.859 -12.375 -6.273 1 95.19 130 ILE A N 1
ATOM 999 C CA . ILE A 1 130 ? -27.031 -11.984 -7.672 1 95.19 130 ILE A CA 1
ATOM 1000 C C . ILE A 1 130 ? -27.875 -13.016 -8.398 1 95.19 130 ILE A C 1
ATOM 1002 O O . ILE A 1 130 ? -28.797 -12.656 -9.156 1 95.19 130 ILE A O 1
ATOM 1006 N N . ALA A 1 131 ? -27.641 -14.25 -8.133 1 96 131 ALA A N 1
ATOM 1007 C CA . ALA A 1 131 ? -28.391 -15.32 -8.781 1 96 131 ALA A CA 1
ATOM 1008 C C . ALA A 1 131 ? -29.875 -15.227 -8.469 1 96 131 ALA A C 1
ATOM 1010 O O . ALA A 1 131 ? -30.719 -15.508 -9.32 1 96 131 ALA A O 1
ATOM 1011 N N . VAL A 1 132 ? -30.172 -14.867 -7.27 1 96.12 132 VAL A N 1
ATOM 1012 C CA . VAL A 1 132 ? -31.562 -14.742 -6.836 1 96.12 132 VAL A CA 1
ATOM 1013 C C . VAL A 1 132 ? -32.219 -13.539 -7.516 1 96.12 132 VAL A C 1
ATOM 1015 O O . VAL A 1 132 ? -33.406 -13.555 -7.809 1 96.12 132 VAL A O 1
ATOM 1018 N N . LEU A 1 133 ? -31.438 -12.555 -7.859 1 96.75 133 LEU A N 1
ATOM 1019 C CA . LEU A 1 133 ? -31.984 -11.297 -8.375 1 96.75 133 LEU A CA 1
ATOM 1020 C C . LEU A 1 133 ? -32.062 -11.328 -9.898 1 96.75 133 LEU A C 1
ATOM 1022 O O . LEU A 1 133 ? -32.781 -10.531 -10.5 1 96.75 133 LEU A O 1
ATOM 1026 N N . VAL A 1 134 ? -31.406 -12.234 -10.516 1 95.69 134 VAL A N 1
ATOM 1027 C CA . VAL A 1 134 ? -31.312 -12.312 -11.969 1 95.69 134 VAL A CA 1
ATOM 1028 C C . VAL A 1 134 ? -32.719 -12.5 -12.562 1 95.69 134 VAL A C 1
ATOM 1030 O O . VAL A 1 134 ? -33.125 -11.734 -13.438 1 95.69 134 VAL A O 1
ATOM 1033 N N . PRO A 1 135 ? -33.531 -13.43 -12.031 1 96.5 135 PRO A N 1
ATOM 1034 C CA . PRO A 1 135 ? -34.844 -13.625 -12.609 1 96.5 135 PRO A CA 1
ATOM 1035 C C . PRO A 1 135 ? -35.75 -12.398 -12.438 1 96.5 135 PRO A C 1
ATOM 1037 O O . PRO A 1 135 ? -36.719 -12.234 -13.18 1 96.5 135 PRO A O 1
ATOM 1040 N N . LEU A 1 136 ? -35.469 -11.586 -11.547 1 96.19 136 LEU A N 1
ATOM 1041 C CA . LEU A 1 136 ? -36.281 -10.398 -11.258 1 96.19 136 LEU A CA 1
ATOM 1042 C C . LEU A 1 136 ? -35.75 -9.195 -12.047 1 96.19 136 LEU A C 1
ATOM 1044 O O . LEU A 1 136 ? -36.375 -8.133 -12.016 1 96.19 136 LEU A O 1
ATOM 1048 N N . GLY A 1 137 ? -34.656 -9.32 -12.742 1 95.06 137 GLY A N 1
ATOM 1049 C CA . GLY A 1 137 ? -34.062 -8.219 -13.492 1 95.06 137 GLY A CA 1
ATOM 1050 C C . GLY A 1 137 ? -33.469 -7.141 -12.609 1 95.06 137 GLY A C 1
ATOM 1051 O O . GLY A 1 137 ? -33.375 -5.984 -13.023 1 95.06 137 GLY A O 1
ATOM 1052 N N . LEU A 1 138 ? -33.188 -7.492 -11.375 1 95.44 138 LEU A N 1
ATOM 1053 C CA . LEU A 1 138 ? -32.75 -6.496 -10.398 1 95.44 138 LEU A CA 1
ATOM 1054 C C . LEU A 1 138 ? -31.266 -6.676 -10.047 1 95.44 138 LEU A C 1
ATOM 1056 O O . LEU A 1 138 ? -30.781 -6.082 -9.094 1 95.44 138 LEU A O 1
ATOM 1060 N N . ASP A 1 139 ? -30.453 -7.387 -10.82 1 95.75 139 ASP A N 1
ATOM 1061 C CA . ASP A 1 139 ? -29.094 -7.742 -10.461 1 95.75 139 ASP A CA 1
ATOM 1062 C C . ASP A 1 139 ? -28.109 -6.656 -10.906 1 95.75 139 ASP A C 1
ATOM 1064 O O . ASP A 1 139 ? -26.953 -6.637 -10.461 1 95.75 139 ASP A O 1
ATOM 1068 N N . GLY A 1 140 ? -28.547 -5.664 -11.688 1 93.56 140 GLY A N 1
ATOM 1069 C CA . GLY A 1 140 ? -27.688 -4.633 -12.258 1 93.56 140 GLY A CA 1
ATOM 1070 C C . GLY A 1 140 ? -26.859 -3.912 -11.219 1 93.56 140 GLY A C 1
ATOM 1071 O O . GLY A 1 140 ? -25.625 -3.932 -11.289 1 93.56 140 GLY A O 1
ATOM 1072 N N . PRO A 1 141 ? -27.547 -3.285 -10.25 1 93.5 141 PRO A N 1
ATOM 1073 C CA . PRO A 1 141 ? -26.812 -2.543 -9.227 1 93.5 141 PRO A CA 1
ATOM 1074 C C . PRO A 1 141 ? -25.797 -3.412 -8.477 1 93.5 141 PRO A C 1
ATOM 1076 O O . PRO A 1 141 ? -24.688 -2.971 -8.195 1 93.5 141 PRO A O 1
ATOM 1079 N N . LEU A 1 142 ? -26.203 -4.594 -8.188 1 92.94 142 LEU A N 1
ATOM 1080 C CA . LEU A 1 142 ? -25.312 -5.48 -7.438 1 92.94 142 LEU A CA 1
ATOM 1081 C C . LEU A 1 142 ? -24.141 -5.918 -8.297 1 92.94 142 LEU A C 1
ATOM 1083 O O . LEU A 1 142 ? -23.016 -6.066 -7.789 1 92.94 142 LEU A O 1
ATOM 1087 N N . ARG A 1 143 ? -24.344 -6.098 -9.586 1 92.31 143 ARG A N 1
ATOM 1088 C CA . ARG A 1 143 ? -23.25 -6.41 -10.5 1 92.31 143 ARG A CA 1
ATOM 1089 C C . ARG A 1 143 ? -22.25 -5.258 -10.586 1 92.31 143 ARG A C 1
ATOM 1091 O O . ARG A 1 143 ? -21.047 -5.477 -10.719 1 92.31 143 ARG A O 1
ATOM 1098 N N . PHE A 1 144 ? -22.812 -4.125 -10.539 1 91.5 144 PHE A N 1
ATOM 1099 C CA . PHE A 1 144 ? -21.938 -2.957 -10.547 1 91.5 144 PHE A CA 1
ATOM 1100 C C . PHE A 1 144 ? -21.062 -2.934 -9.305 1 91.5 144 PHE A C 1
ATOM 1102 O O . PHE A 1 144 ? -19.859 -2.693 -9.398 1 91.5 144 PHE A O 1
ATOM 1109 N N . VAL A 1 145 ? -21.656 -3.193 -8.156 1 90.56 145 VAL A N 1
ATOM 1110 C CA . VAL A 1 145 ? -20.906 -3.227 -6.902 1 90.56 145 VAL A CA 1
ATOM 1111 C C . VAL A 1 145 ? -19.844 -4.316 -6.965 1 90.56 145 VAL A C 1
ATOM 1113 O O . VAL A 1 145 ? -18.703 -4.102 -6.551 1 90.56 145 VAL A O 1
ATOM 1116 N N . ARG A 1 146 ? -20.203 -5.398 -7.484 1 90.69 146 ARG A N 1
ATOM 1117 C CA . ARG A 1 146 ? -19.266 -6.504 -7.645 1 90.69 146 ARG A CA 1
ATOM 1118 C C . ARG A 1 146 ? -18.062 -6.078 -8.484 1 90.69 146 ARG A C 1
ATOM 1120 O O . ARG A 1 146 ? -16.922 -6.402 -8.148 1 90.69 146 ARG A O 1
ATOM 1127 N N . ALA A 1 147 ? -18.328 -5.352 -9.516 1 87.44 147 ALA A N 1
ATOM 1128 C CA . ALA A 1 147 ? -17.281 -4.891 -10.43 1 87.44 147 ALA A CA 1
ATOM 1129 C C . ALA A 1 147 ? -16.297 -3.965 -9.719 1 87.44 147 ALA A C 1
ATOM 1131 O O . ALA A 1 147 ? -15.102 -3.973 -10.023 1 87.44 147 ALA A O 1
ATOM 1132 N N . CYS A 1 148 ? -16.766 -3.262 -8.742 1 85.44 148 CYS A N 1
ATOM 1133 C CA . CYS A 1 148 ? -15.938 -2.324 -7.992 1 85.44 148 CYS A CA 1
ATOM 1134 C C . CYS A 1 148 ? -15.086 -3.051 -6.961 1 85.44 148 CYS A C 1
ATOM 1136 O O . CYS A 1 148 ? -13.992 -2.59 -6.613 1 85.44 148 CYS A O 1
ATOM 1138 N N . ILE A 1 149 ? -15.586 -4.184 -6.5 1 84.12 149 ILE A N 1
ATOM 1139 C CA . ILE A 1 149 ? -14.938 -4.902 -5.41 1 84.12 149 ILE A CA 1
ATOM 1140 C C . ILE A 1 149 ? -14.008 -5.973 -5.977 1 84.12 149 ILE A C 1
ATOM 1142 O O . ILE A 1 149 ? -12.875 -6.133 -5.512 1 84.12 149 ILE A O 1
ATOM 1146 N N . LEU A 1 150 ? -14.492 -6.711 -6.977 1 83.38 150 LEU A N 1
ATOM 1147 C CA . LEU A 1 150 ? -13.797 -7.84 -7.582 1 83.38 150 LEU A CA 1
ATOM 1148 C C . LEU A 1 150 ? -13.773 -7.711 -9.102 1 83.38 150 LEU A C 1
ATOM 1150 O O . LEU A 1 150 ? -14.516 -8.398 -9.797 1 83.38 150 LEU A O 1
ATOM 1154 N N . PRO A 1 151 ? -12.789 -6.984 -9.508 1 85.44 151 PRO A N 1
ATOM 1155 C CA . PRO A 1 151 ? -12.766 -6.781 -10.961 1 85.44 151 PRO A CA 1
ATOM 1156 C C . PRO A 1 151 ? -12.508 -8.07 -11.734 1 85.44 151 PRO A C 1
ATOM 1158 O O . PRO A 1 151 ? -11.648 -8.867 -11.344 1 85.44 151 PRO A O 1
ATOM 1161 N N . GLU A 1 152 ? -13.32 -8.32 -12.727 1 86.44 152 GLU A N 1
ATOM 1162 C CA . GLU A 1 152 ? -13.18 -9.484 -13.594 1 86.44 152 GLU A CA 1
ATOM 1163 C C . GLU A 1 152 ? -12.844 -9.062 -15.023 1 86.44 152 GLU A C 1
ATOM 1165 O O . GLU A 1 152 ? -12.797 -9.906 -15.922 1 86.44 152 GLU A O 1
ATOM 1170 N N . SER A 1 153 ? -12.773 -7.805 -15.242 1 89.62 153 SER A N 1
ATOM 1171 C CA . SER A 1 153 ? -12.367 -7.258 -16.531 1 89.62 153 SER A CA 1
ATOM 1172 C C . SER A 1 153 ? -11.453 -6.051 -16.359 1 89.62 153 SER A C 1
ATOM 1174 O O . SER A 1 153 ? -11.336 -5.504 -15.258 1 89.62 153 SER A O 1
ATOM 1176 N N . MET A 1 154 ? -10.789 -5.656 -17.422 1 88 154 MET A N 1
ATOM 1177 C CA . MET A 1 154 ? -9.852 -4.535 -17.359 1 88 154 MET A CA 1
ATOM 1178 C C . MET A 1 154 ? -10.578 -3.234 -17.031 1 88 154 MET A C 1
ATOM 1180 O O . MET A 1 154 ? -10.047 -2.389 -16.312 1 88 154 MET A O 1
ATOM 1184 N N . TRP A 1 155 ? -11.719 -3.117 -17.594 1 90.38 155 TRP A N 1
ATOM 1185 C CA . TRP A 1 155 ? -12.484 -1.901 -17.328 1 90.38 155 TRP A CA 1
ATOM 1186 C C . TRP A 1 155 ? -12.891 -1.834 -15.852 1 90.38 155 TRP A C 1
ATOM 1188 O O . TRP A 1 155 ? -12.883 -0.761 -15.25 1 90.38 155 TRP A O 1
ATOM 1198 N N . GLU A 1 156 ? -13.273 -2.951 -15.25 1 89.69 156 GLU A N 1
ATOM 1199 C CA . GLU A 1 156 ? -13.602 -2.998 -13.828 1 89.69 156 GLU A CA 1
ATOM 1200 C C . GLU A 1 156 ? -12.375 -2.711 -12.961 1 89.69 156 GLU A C 1
ATOM 1202 O O . GLU A 1 156 ? -12.477 -2.059 -11.922 1 89.69 156 GLU A O 1
ATOM 1207 N N . GLY A 1 157 ? -11.297 -3.178 -13.43 1 89.06 157 GLY A N 1
ATOM 1208 C CA . GLY A 1 157 ? -10.039 -2.848 -12.766 1 89.06 157 GLY A CA 1
ATOM 1209 C C . GLY A 1 157 ? -9.758 -1.357 -12.734 1 89.06 157 GLY A C 1
ATOM 1210 O O . GLY A 1 157 ? -9.312 -0.829 -11.711 1 89.06 157 GLY A O 1
ATOM 1211 N N . ALA A 1 158 ? -10.031 -0.713 -13.875 1 90.31 158 ALA A N 1
ATOM 1212 C CA . ALA A 1 158 ? -9.859 0.736 -13.945 1 90.31 158 ALA A CA 1
ATOM 1213 C C . ALA A 1 158 ? -10.766 1.445 -12.945 1 90.31 158 ALA A C 1
ATOM 1215 O O . ALA A 1 158 ? -10.359 2.436 -12.328 1 90.31 158 ALA A O 1
ATOM 1216 N N . LEU A 1 159 ? -11.938 0.88 -12.773 1 90 159 LEU A N 1
ATOM 1217 C CA . LEU A 1 159 ? -12.859 1.446 -11.797 1 90 159 LEU A CA 1
ATOM 1218 C C . LEU A 1 159 ? -12.289 1.336 -10.383 1 90 159 LEU A C 1
ATOM 1220 O O . LEU A 1 159 ? -12.328 2.303 -9.617 1 90 159 LEU A O 1
ATOM 1224 N N . GLN A 1 160 ? -11.812 0.195 -10.055 1 90.12 160 GLN A N 1
ATOM 1225 C CA . GLN A 1 160 ? -11.219 -0.005 -8.734 1 90.12 160 GLN A CA 1
ATOM 1226 C C . GLN A 1 160 ? -10.008 0.899 -8.531 1 90.12 160 GLN A C 1
ATOM 1228 O O . GLN A 1 160 ? -9.82 1.462 -7.453 1 90.12 160 GLN A O 1
ATOM 1233 N N . LEU A 1 161 ? -9.18 1.097 -9.555 1 91.25 161 LEU A N 1
ATOM 1234 C CA . LEU A 1 161 ? -8.031 1.999 -9.484 1 91.25 161 LEU A CA 1
ATOM 1235 C C . LEU A 1 161 ? -8.484 3.43 -9.203 1 91.25 161 LEU A C 1
ATOM 1237 O O . LEU A 1 161 ? -7.867 4.137 -8.406 1 91.25 161 LEU A O 1
ATOM 1241 N N . THR A 1 162 ? -9.57 3.818 -9.82 1 91.94 162 THR A N 1
ATOM 1242 C CA . THR A 1 162 ? -10.109 5.156 -9.625 1 91.94 162 THR A CA 1
ATOM 1243 C C . THR A 1 162 ? -10.555 5.355 -8.18 1 91.94 162 THR A C 1
ATOM 1245 O O . THR A 1 162 ? -10.336 6.418 -7.594 1 91.94 162 THR A O 1
ATOM 1248 N N . VAL A 1 163 ? -11.133 4.348 -7.625 1 90.69 163 VAL A N 1
ATOM 1249 C CA . VAL A 1 163 ? -11.57 4.414 -6.234 1 90.69 163 VAL A CA 1
ATOM 1250 C C . VAL A 1 163 ? -10.359 4.59 -5.32 1 90.69 163 VAL A C 1
ATOM 1252 O O . VAL A 1 163 ? -10.367 5.449 -4.438 1 90.69 163 VAL A O 1
ATOM 1255 N N . ILE A 1 164 ? -9.289 3.826 -5.535 1 90.69 164 ILE A N 1
ATOM 1256 C CA . ILE A 1 164 ? -8.07 3.896 -4.734 1 90.69 164 ILE A CA 1
ATOM 1257 C C . ILE A 1 164 ? -7.465 5.293 -4.844 1 90.69 164 ILE A C 1
ATOM 1259 O O . ILE A 1 164 ? -7.137 5.914 -3.828 1 90.69 164 ILE A O 1
ATOM 1263 N N . LEU A 1 165 ? -7.406 5.785 -6.051 1 91.12 165 LEU A N 1
ATOM 1264 C CA . LEU A 1 165 ? -6.852 7.113 -6.293 1 91.12 165 LEU A CA 1
ATOM 1265 C C . LEU A 1 165 ? -7.676 8.188 -5.594 1 91.12 165 LEU A C 1
ATOM 1267 O O . LEU A 1 165 ? -7.121 9.102 -4.977 1 91.12 165 LEU A O 1
ATOM 1271 N N . SER A 1 166 ? -8.961 8.07 -5.707 1 91 166 SER A N 1
ATOM 1272 C CA . SER A 1 166 ? -9.836 9.062 -5.09 1 91 166 SER A CA 1
ATOM 1273 C C . SER A 1 166 ? -9.672 9.086 -3.574 1 91 166 SER A C 1
ATOM 1275 O O . SER A 1 166 ? -9.672 10.156 -2.959 1 91 166 SER A O 1
ATOM 1277 N N . MET A 1 167 ? -9.523 7.934 -2.975 1 90.44 167 MET A N 1
ATOM 1278 C CA . MET A 1 167 ? -9.336 7.832 -1.532 1 90.44 167 MET A CA 1
ATOM 1279 C C . MET A 1 167 ? -8.023 8.492 -1.108 1 90.44 167 MET A C 1
ATOM 1281 O O . MET A 1 167 ? -7.977 9.188 -0.091 1 90.44 167 MET A O 1
ATOM 1285 N N . CYS A 1 168 ? -6.988 8.344 -1.887 1 87.44 168 CYS A N 1
ATOM 1286 C CA . CYS A 1 168 ? -5.707 8.977 -1.596 1 87.44 168 CYS A CA 1
ATOM 1287 C C . CYS A 1 168 ? -5.793 10.492 -1.755 1 87.44 168 CYS A C 1
ATOM 1289 O O . CYS A 1 168 ? -5.328 11.234 -0.891 1 87.44 168 CYS A O 1
ATOM 1291 N N . LEU A 1 169 ? -6.449 10.914 -2.863 1 86.88 169 LEU A N 1
ATOM 1292 C CA . LEU A 1 169 ? -6.531 12.336 -3.154 1 86.88 169 LEU A CA 1
ATOM 1293 C C . LEU A 1 169 ? -7.371 13.055 -2.107 1 86.88 169 LEU A C 1
ATOM 1295 O O . LEU A 1 169 ? -7.023 14.156 -1.674 1 86.88 169 LEU A O 1
ATOM 1299 N N . ILE A 1 170 ? -8.406 12.414 -1.72 1 85.94 170 ILE A N 1
ATOM 1300 C CA . ILE A 1 170 ? -9.289 13.047 -0.747 1 85.94 170 ILE A CA 1
ATOM 1301 C C . ILE A 1 170 ? -8.578 13.172 0.597 1 85.94 170 ILE A C 1
ATOM 1303 O O . ILE A 1 170 ? -8.844 14.094 1.369 1 85.94 170 ILE A O 1
ATOM 1307 N N . SER A 1 171 ? -7.676 12.273 0.941 1 82.62 171 SER A N 1
ATOM 1308 C CA . SER A 1 171 ? -6.914 12.305 2.186 1 82.62 171 SER A CA 1
ATOM 1309 C C . SER A 1 171 ? -5.922 13.469 2.195 1 82.62 171 SER A C 1
ATOM 1311 O O . SER A 1 171 ? -5.578 13.992 3.258 1 82.62 171 SER A O 1
ATOM 1313 N N . VAL A 1 172 ? -5.484 13.875 1.009 1 80.88 172 VAL A N 1
ATOM 1314 C CA . VAL A 1 172 ? -4.477 14.922 0.903 1 80.88 172 VAL A CA 1
ATOM 1315 C C . VAL A 1 172 ? -5.16 16.281 0.777 1 80.88 172 VAL A C 1
ATOM 1317 O O . VAL A 1 172 ? -4.758 17.25 1.431 1 80.88 172 VAL A O 1
ATOM 1320 N N . TYR A 1 173 ? -6.176 16.406 -0.052 1 77 173 TYR A N 1
ATOM 1321 C CA . TYR A 1 173 ? -6.77 17.703 -0.36 1 77 173 TYR A CA 1
ATOM 1322 C C . TYR A 1 173 ? -7.844 18.062 0.658 1 77 173 TYR A C 1
ATOM 1324 O O . TYR A 1 173 ? -8.102 19.234 0.899 1 77 173 TYR A O 1
ATOM 1332 N N . ARG A 1 174 ? -8.398 17.281 1.287 1 74 174 ARG A N 1
ATOM 1333 C CA . ARG A 1 174 ? -9.391 17.484 2.338 1 74 174 ARG A CA 1
ATOM 1334 C C . ARG A 1 174 ? -10.328 18.625 1.994 1 74 174 ARG A C 1
ATOM 1336 O O . ARG A 1 174 ? -10.398 19.625 2.727 1 74 174 ARG A O 1
ATOM 1343 N N . PRO A 1 175 ? -10.93 18.828 0.833 1 63.47 175 PRO A N 1
ATOM 1344 C CA . PRO A 1 175 ? -11.68 20 0.355 1 63.47 175 PRO A CA 1
ATOM 1345 C C . PRO A 1 175 ? -12.82 20.391 1.289 1 63.47 175 PRO A C 1
ATOM 1347 O O . PRO A 1 175 ? -13.172 21.562 1.371 1 63.47 175 PRO A O 1
ATOM 1350 N N . LEU A 1 176 ? -13.883 19.766 1.715 1 55.03 176 LEU A N 1
ATOM 1351 C CA . LEU A 1 176 ? -15.242 20.188 2.057 1 55.03 176 LEU A CA 1
ATOM 1352 C C . LEU A 1 176 ? -15.375 20.422 3.557 1 55.03 176 LEU A C 1
ATOM 1354 O O . LEU A 1 176 ? -15.766 19.516 4.297 1 55.03 176 LEU A O 1
ATOM 1358 N N . SER A 1 177 ? -14.5 21.219 4.133 1 50.31 177 SER A N 1
ATOM 1359 C CA . SER A 1 177 ? -15.102 21.453 5.441 1 50.31 177 SER A CA 1
ATOM 1360 C C . SER A 1 177 ? -16.484 22.109 5.305 1 50.31 177 SER A C 1
ATOM 1362 O O . SER A 1 177 ? -16.656 23.047 4.523 1 50.31 177 SER A O 1
ATOM 1364 N N . PHE A 1 178 ? -17.5 21.406 5.211 1 43.59 178 PHE A N 1
ATOM 1365 C CA . PHE A 1 178 ? -18.828 21.984 5.332 1 43.59 178 PHE A CA 1
ATOM 1366 C C . PHE A 1 178 ? -18.859 23.016 6.461 1 43.59 178 PHE A C 1
ATOM 1368 O O . PHE A 1 178 ? -19.172 22.672 7.605 1 43.59 178 PHE A O 1
ATOM 1375 N N . HIS A 1 179 ? -17.844 23.672 6.82 1 42.66 179 HIS A N 1
ATOM 1376 C CA . HIS A 1 179 ? -18.281 24.641 7.824 1 42.66 179 HIS A CA 1
ATOM 1377 C C . HIS A 1 179 ? -19.5 25.422 7.34 1 42.66 179 HIS A C 1
ATOM 1379 O O . HIS A 1 179 ? -19.391 26.203 6.395 1 42.66 179 HIS A O 1
ATOM 1385 N N . LEU A 1 180 ? -20.594 24.719 7.242 1 39 180 LEU A N 1
ATOM 1386 C CA . LEU A 1 180 ? -21.828 25.5 7.281 1 39 180 LEU A CA 1
ATOM 1387 C C . LEU A 1 180 ? -21.828 26.469 8.453 1 39 180 LEU A C 1
ATOM 1389 O O . LEU A 1 180 ? -22.516 26.25 9.453 1 39 180 LEU A O 1
ATOM 1393 N N . ALA A 1 181 ? -20.781 26.625 9.234 1 39.47 181 ALA A N 1
ATOM 1394 C CA . ALA A 1 181 ? -21.172 27.578 10.281 1 39.47 181 ALA A CA 1
ATOM 1395 C C . ALA A 1 181 ? -21.656 28.891 9.672 1 39.47 181 ALA A C 1
ATOM 1397 O O . ALA A 1 181 ? -21.047 29.422 8.742 1 39.47 181 ALA A O 1
ATOM 1398 N N . PRO A 1 182 ? -22.922 29.156 9.922 1 37.16 182 PRO A N 1
ATOM 1399 C CA . PRO A 1 182 ? -23.531 30.453 9.594 1 37.16 182 PRO A CA 1
ATOM 1400 C C . PRO A 1 182 ? -22.625 31.641 9.93 1 37.16 182 PRO A C 1
ATOM 1402 O O . PRO A 1 182 ? -21.875 31.578 10.906 1 37.16 182 PRO A O 1
ATOM 1405 N N . HIS A 1 183 ? -21.922 32.25 8.977 1 38.91 183 HIS A N 1
ATOM 1406 C CA . HIS A 1 183 ? -21.359 33.594 9.148 1 38.91 183 HIS A CA 1
ATOM 1407 C C . HIS A 1 183 ? -22.172 34.406 10.164 1 38.91 183 HIS A C 1
ATOM 1409 O O . HIS A 1 183 ? -23.281 34.812 9.875 1 38.91 183 HIS A O 1
ATOM 1415 N N . ARG A 1 184 ? -22.25 33.938 11.445 1 39.34 184 ARG A N 1
ATOM 1416 C CA . ARG A 1 184 ? -22.938 34.938 12.281 1 39.34 184 ARG A CA 1
ATOM 1417 C C . ARG A 1 184 ? -22.281 36.312 12.172 1 39.34 184 ARG A C 1
ATOM 1419 O O . ARG A 1 184 ? -21.062 36.438 12.359 1 39.34 184 ARG A O 1
ATOM 1426 N N . PRO A 1 185 ? -22.844 37.25 11.555 1 41.41 185 PRO A N 1
ATOM 1427 C CA . PRO A 1 185 ? -22.422 38.656 11.531 1 41.41 185 PRO A CA 1
ATOM 1428 C C . PRO A 1 185 ? -21.984 39.156 12.906 1 41.41 185 PRO A C 1
ATOM 1430 O O . PRO A 1 185 ? -22.531 38.75 13.922 1 41.41 185 PRO A O 1
ATOM 1433 N N . ALA A 1 186 ? -20.641 39.312 13.219 1 41.12 186 ALA A N 1
ATOM 1434 C CA . ALA A 1 186 ? -20.203 40.062 14.391 1 41.12 186 ALA A CA 1
ATOM 1435 C C . ALA A 1 186 ? -21.156 41.188 14.703 1 41.12 186 ALA A C 1
ATOM 1437 O O . ALA A 1 186 ? -21.391 42.062 13.859 1 41.12 186 ALA A O 1
ATOM 1438 N N . SER A 1 187 ? -22.219 40.938 15.383 1 40.09 187 SER A N 1
ATOM 1439 C CA . SER A 1 187 ? -22.984 42.062 15.914 1 40.09 187 SER A CA 1
ATOM 1440 C C . SER A 1 187 ? -22.062 43.094 16.531 1 40.09 187 SER A C 1
ATOM 1442 O O . SER A 1 187 ? -21.156 42.781 17.297 1 40.09 187 SER A O 1
ATOM 1444 N N . THR A 1 188 ? -21.781 44.281 15.844 1 41.47 188 THR A N 1
ATOM 1445 C CA . THR A 1 188 ? -21.281 45.562 16.312 1 41.47 188 THR A CA 1
ATOM 1446 C C . THR A 1 188 ? -21.812 45.875 17.703 1 41.47 188 THR A C 1
ATOM 1448 O O . THR A 1 188 ? -23 46.156 17.859 1 41.47 188 THR A O 1
ATOM 1451 N N . ALA A 1 189 ? -21.688 45.125 18.75 1 38 189 ALA A N 1
ATOM 1452 C CA . ALA A 1 189 ? -22.031 45.719 20.047 1 38 189 ALA A CA 1
ATOM 1453 C C . ALA A 1 189 ? -21.359 47.062 20.234 1 38 189 ALA A C 1
ATOM 1455 O O . ALA A 1 189 ? -20.141 47.156 20.312 1 38 189 ALA A O 1
ATOM 1456 N N . ASN A 1 190 ? -21.953 48.125 19.688 1 37.28 190 ASN A N 1
ATOM 1457 C CA . ASN A 1 190 ? -21.859 49.5 20.094 1 37.28 190 ASN A CA 1
ATOM 1458 C C . ASN A 1 190 ? -21.953 49.656 21.609 1 37.28 190 ASN A C 1
ATOM 1460 O O . ASN A 1 190 ? -22.062 50.781 22.125 1 37.28 190 ASN A O 1
ATOM 1464 N N . HIS A 1 191 ? -21.578 48.625 22.594 1 31.02 191 HIS A N 1
ATOM 1465 C CA . HIS A 1 191 ? -21.578 49.375 23.859 1 31.02 191 HIS A CA 1
ATOM 1466 C C . HIS A 1 191 ? -20.344 50.25 23.953 1 31.02 191 HIS A C 1
ATOM 1468 O O . HIS A 1 191 ? -19.281 49.938 23.438 1 31.02 191 HIS A O 1
ATOM 1474 N N . MET B 1 1 ? 10.211 29.766 -12.078 1 42.16 1 MET B N 1
ATOM 1475 C CA . MET B 1 1 ? 10.742 29.859 -10.719 1 42.16 1 MET B CA 1
ATOM 1476 C C . MET B 1 1 ? 9.734 29.344 -9.695 1 42.16 1 MET B C 1
ATOM 1478 O O . MET B 1 1 ? 8.555 29.703 -9.75 1 42.16 1 MET B O 1
ATOM 1482 N N . LEU B 1 2 ? 10.172 28.266 -9.117 1 57.97 2 LEU B N 1
ATOM 1483 C CA . LEU B 1 2 ? 9.203 27.719 -8.18 1 57.97 2 LEU B CA 1
ATOM 1484 C C . LEU B 1 2 ? 8.781 28.766 -7.148 1 57.97 2 LEU B C 1
ATOM 1486 O O . LEU B 1 2 ? 9.578 29.625 -6.781 1 57.97 2 LEU B O 1
ATOM 1490 N N . ASN B 1 3 ? 7.473 28.906 -6.992 1 65.06 3 ASN B N 1
ATOM 1491 C CA . ASN B 1 3 ? 6.844 29.859 -6.082 1 65.06 3 ASN B CA 1
ATOM 1492 C C . ASN B 1 3 ? 7.488 29.828 -4.699 1 65.06 3 ASN B C 1
ATOM 1494 O O . ASN B 1 3 ? 8.039 28.797 -4.297 1 65.06 3 ASN B O 1
ATOM 1498 N N . GLU B 1 4 ? 7.867 30.922 -4.129 1 62.34 4 GLU B N 1
ATOM 1499 C CA . GLU B 1 4 ? 8.469 31.109 -2.811 1 62.34 4 GLU B CA 1
ATOM 1500 C C . GLU B 1 4 ? 7.836 30.188 -1.777 1 62.34 4 GLU B C 1
ATOM 1502 O O . GLU B 1 4 ? 8.508 29.703 -0.86 1 62.34 4 GLU B O 1
ATOM 1507 N N . MET B 1 5 ? 6.598 29.938 -1.925 1 60.56 5 MET B N 1
ATOM 1508 C CA . MET B 1 5 ? 5.895 29.062 -0.992 1 60.56 5 MET B CA 1
ATOM 1509 C C . MET B 1 5 ? 6.422 27.641 -1.084 1 60.56 5 MET B C 1
ATOM 1511 O O . MET B 1 5 ? 6.578 26.953 -0.065 1 60.56 5 MET B O 1
ATOM 1515 N N . VAL B 1 6 ? 6.711 27.312 -2.242 1 63.88 6 VAL B N 1
ATOM 1516 C CA . VAL B 1 6 ? 7.262 25.969 -2.453 1 63.88 6 VAL B CA 1
ATOM 1517 C C . VAL B 1 6 ? 8.664 25.891 -1.85 1 63.88 6 VAL B C 1
ATOM 1519 O O . VAL B 1 6 ? 8.984 24.938 -1.14 1 63.88 6 VAL B O 1
ATOM 1522 N N . ARG B 1 7 ? 9.43 26.844 -2.033 1 65.94 7 ARG B N 1
ATOM 1523 C CA . ARG B 1 7 ? 10.828 26.844 -1.604 1 65.94 7 ARG B CA 1
ATOM 1524 C C . ARG B 1 7 ? 10.93 26.844 -0.083 1 65.94 7 ARG B C 1
ATOM 1526 O O . ARG B 1 7 ? 11.883 26.312 0.481 1 65.94 7 ARG B O 1
ATOM 1533 N N . ASN B 1 8 ? 9.922 27.375 0.596 1 64.75 8 ASN B N 1
ATOM 1534 C CA . ASN B 1 8 ? 10 27.5 2.047 1 64.75 8 ASN B CA 1
ATOM 1535 C C . ASN B 1 8 ? 9.289 26.359 2.756 1 64.75 8 ASN B C 1
ATOM 1537 O O . ASN B 1 8 ? 9.297 26.281 3.986 1 64.75 8 ASN B O 1
ATOM 1541 N N . TYR B 1 9 ? 8.719 25.578 2.033 1 65.12 9 TYR B N 1
ATOM 1542 C CA . TYR B 1 9 ? 8.023 24.438 2.631 1 65.12 9 TYR B CA 1
ATOM 1543 C C . TYR B 1 9 ? 8.992 23.531 3.377 1 65.12 9 TYR B C 1
ATOM 1545 O O . TYR B 1 9 ? 10.039 23.172 2.844 1 65.12 9 TYR B O 1
ATOM 1553 N N . GLY B 1 10 ? 8.664 23.156 4.652 1 57.19 10 GLY B N 1
ATOM 1554 C CA . GLY B 1 10 ? 9.438 22.203 5.434 1 57.19 10 GLY B CA 1
ATOM 1555 C C . GLY B 1 10 ? 10.594 22.844 6.184 1 57.19 10 GLY B C 1
ATOM 1556 O O . GLY B 1 10 ? 11.523 22.156 6.598 1 57.19 10 GLY B O 1
ATOM 1557 N N . ARG B 1 11 ? 10.711 24.094 6.316 1 57.34 11 ARG B N 1
ATOM 1558 C CA . ARG B 1 11 ? 11.812 24.812 6.938 1 57.34 11 ARG B CA 1
ATOM 1559 C C . ARG B 1 11 ? 12.055 24.328 8.359 1 57.34 11 ARG B C 1
ATOM 1561 O O . ARG B 1 11 ? 13.195 24.297 8.828 1 57.34 11 ARG B O 1
ATOM 1568 N N . LEU B 1 12 ? 10.93 23.984 8.992 1 53.06 12 LEU B N 1
ATOM 1569 C CA . LEU B 1 12 ? 11.102 23.547 10.367 1 53.06 12 LEU B CA 1
ATOM 1570 C C . LEU B 1 12 ? 11.117 22.031 10.461 1 53.06 12 LEU B C 1
ATOM 1572 O O . LEU B 1 12 ? 11.07 21.469 11.562 1 53.06 12 LEU B O 1
ATOM 1576 N N . GLY B 1 13 ? 11.352 21.422 9.281 1 49.59 13 GLY B N 1
ATOM 1577 C CA . GLY B 1 13 ? 11.352 19.969 9.289 1 49.59 13 GLY B CA 1
ATOM 1578 C C . GLY B 1 13 ? 9.953 19.375 9.344 1 49.59 13 GLY B C 1
ATOM 1579 O O . GLY B 1 13 ? 9.797 18.156 9.406 1 49.59 13 GLY B O 1
ATOM 1580 N N . LYS B 1 14 ? 9.086 20.297 9.703 1 52.94 14 LYS B N 1
ATOM 1581 C CA . LYS B 1 14 ? 7.68 19.891 9.719 1 52.94 14 LYS B CA 1
ATOM 1582 C C . LYS B 1 14 ? 6.891 20.641 8.648 1 52.94 14 LYS B C 1
ATOM 1584 O O . LYS B 1 14 ? 7.242 21.766 8.273 1 52.94 14 LYS B O 1
ATOM 1589 N N . GLY B 1 15 ? 6.305 19.953 7.797 1 49 15 GLY B N 1
ATOM 1590 C CA . GLY B 1 15 ? 5.543 20.625 6.762 1 49 15 GLY B CA 1
ATOM 1591 C C . GLY B 1 15 ? 4.52 21.594 7.312 1 49 15 GLY B C 1
ATOM 1592 O O . GLY B 1 15 ? 3.955 21.375 8.383 1 49 15 GLY B O 1
ATOM 1593 N N . PHE B 1 16 ? 4.703 22.828 7.059 1 45.66 16 PHE B N 1
ATOM 1594 C CA . PHE B 1 16 ? 3.611 23.766 7.316 1 45.66 16 PHE B CA 1
ATOM 1595 C C . PHE B 1 16 ? 2.385 23.406 6.492 1 45.66 16 PHE B C 1
ATOM 1597 O O . PHE B 1 16 ? 2.502 22.766 5.441 1 45.66 16 PHE B O 1
ATOM 1604 N N . SER B 1 17 ? 1.124 23.359 7.145 1 47.88 17 SER B N 1
ATOM 1605 C CA . SER B 1 17 ? -0.115 23.203 6.391 1 47.88 17 SER B CA 1
ATOM 1606 C C . SER B 1 17 ? -0.048 23.938 5.059 1 47.88 17 SER B C 1
ATOM 1608 O O . SER B 1 17 ? 0.121 25.156 5.027 1 47.88 17 SER B O 1
ATOM 1610 N N . ALA B 1 18 ? 0.753 23.469 4.18 1 50.88 18 ALA B N 1
ATOM 1611 C CA . ALA B 1 18 ? 0.737 24.109 2.871 1 50.88 18 ALA B CA 1
ATOM 1612 C C . ALA B 1 18 ? -0.659 24.062 2.256 1 50.88 18 ALA B C 1
ATOM 1614 O O . ALA B 1 18 ? -0.912 23.297 1.328 1 50.88 18 ALA B O 1
ATOM 1615 N N . ARG B 1 19 ? -1.688 24.438 3.104 1 54.97 19 ARG B N 1
ATOM 1616 C CA . ARG B 1 19 ? -3.086 24.344 2.693 1 54.97 19 ARG B CA 1
ATOM 1617 C C . ARG B 1 19 ? -3.246 24.703 1.218 1 54.97 19 ARG B C 1
ATOM 1619 O O . ARG B 1 19 ? -4 24.031 0.497 1 54.97 19 ARG B O 1
ATOM 1626 N N . ASP B 1 20 ? -2.561 25.781 0.791 1 57.75 20 ASP B N 1
ATOM 1627 C CA . ASP B 1 20 ? -3.109 26.359 -0.434 1 57.75 20 ASP B CA 1
ATOM 1628 C C . ASP B 1 20 ? -2.135 26.203 -1.599 1 57.75 20 ASP B C 1
ATOM 1630 O O . ASP B 1 20 ? -2.367 26.734 -2.686 1 57.75 20 ASP B O 1
ATOM 1634 N N . ASN B 1 21 ? -1.039 25.297 -1.351 1 70.25 21 ASN B N 1
ATOM 1635 C CA . ASN B 1 21 ? -0.2 25.297 -2.543 1 70.25 21 ASN B CA 1
ATOM 1636 C C . ASN B 1 21 ? -0.388 24.016 -3.355 1 70.25 21 ASN B C 1
ATOM 1638 O O . ASN B 1 21 ? -0.072 22.922 -2.883 1 70.25 21 ASN B O 1
ATOM 1642 N N . ILE B 1 22 ? -0.87 24.141 -4.535 1 76.62 22 ILE B N 1
ATOM 1643 C CA . ILE B 1 22 ? -1.281 23.031 -5.391 1 76.62 22 ILE B CA 1
ATOM 1644 C C . ILE B 1 22 ? -0.071 22.172 -5.727 1 76.62 22 ILE B C 1
ATOM 1646 O O . ILE B 1 22 ? -0.196 20.953 -5.883 1 76.62 22 ILE B O 1
ATOM 1650 N N . ILE B 1 23 ? 1.115 22.75 -5.867 1 80.56 23 ILE B N 1
ATOM 1651 C CA . ILE B 1 23 ? 2.314 21.984 -6.207 1 80.56 23 ILE B CA 1
ATOM 1652 C C . ILE B 1 23 ? 2.699 21.078 -5.047 1 80.56 23 ILE B C 1
ATOM 1654 O O . ILE B 1 23 ? 2.963 19.891 -5.242 1 80.56 23 ILE B O 1
ATOM 1658 N N . ILE B 1 24 ? 2.645 21.578 -3.885 1 82.44 24 ILE B N 1
ATOM 1659 C CA . ILE B 1 24 ? 3.016 20.797 -2.707 1 82.44 24 ILE B CA 1
ATOM 1660 C C . ILE B 1 24 ? 1.968 19.719 -2.451 1 82.44 24 ILE B C 1
ATOM 1662 O O . ILE B 1 24 ? 2.311 18.562 -2.186 1 82.44 24 ILE B O 1
ATOM 1666 N N . LYS B 1 25 ? 0.763 20.016 -2.607 1 82.94 25 LYS B N 1
ATOM 1667 C CA . LYS B 1 25 ? -0.302 19.047 -2.389 1 82.94 25 LYS B CA 1
ATOM 1668 C C . LYS B 1 25 ? -0.275 17.953 -3.455 1 82.94 25 LYS B C 1
ATOM 1670 O O . LYS B 1 25 ? -0.534 16.781 -3.16 1 82.94 25 LYS B O 1
ATOM 1675 N N . GLY B 1 26 ? -0.025 18.453 -4.66 1 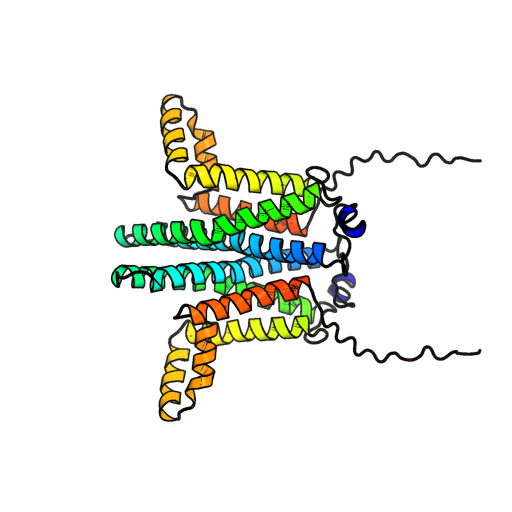85.5 26 GLY B N 1
ATOM 1676 C CA . GLY B 1 26 ? 0.094 17.484 -5.73 1 85.5 26 GLY B CA 1
ATOM 1677 C C . GLY B 1 26 ? 1.239 16.516 -5.527 1 85.5 26 GLY B C 1
ATOM 1678 O O . GLY B 1 26 ? 1.087 15.305 -5.75 1 85.5 26 GLY B O 1
ATOM 1679 N N . THR B 1 27 ? 2.396 17.047 -5.121 1 87.69 27 THR B N 1
ATOM 1680 C CA . THR B 1 27 ? 3.551 16.203 -4.867 1 87.69 27 THR B CA 1
ATOM 1681 C C . THR B 1 27 ? 3.283 15.266 -3.693 1 87.69 27 THR B C 1
ATOM 1683 O O . THR B 1 27 ? 3.676 14.094 -3.721 1 87.69 27 THR B O 1
ATOM 1686 N N . LYS B 1 28 ? 2.623 15.758 -2.715 1 88.56 28 LYS B N 1
ATOM 1687 C CA . LYS B 1 28 ? 2.262 14.93 -1.563 1 88.56 28 LYS B CA 1
ATOM 1688 C C . LYS B 1 28 ? 1.348 13.781 -1.975 1 88.56 28 LYS B C 1
ATOM 1690 O O . LYS B 1 28 ? 1.521 12.648 -1.518 1 88.56 28 LYS B O 1
ATOM 1695 N N . ALA B 1 29 ? 0.386 14.117 -2.777 1 89.12 29 ALA B N 1
ATOM 1696 C CA . ALA B 1 29 ? -0.533 13.094 -3.266 1 89.12 29 ALA B CA 1
ATOM 1697 C C . ALA B 1 29 ? 0.211 12.023 -4.062 1 89.12 29 ALA B C 1
ATOM 1699 O O . ALA B 1 29 ? -0.006 10.828 -3.859 1 89.12 29 ALA B O 1
ATOM 1700 N N . LEU B 1 30 ? 1.052 12.5 -4.906 1 92.25 30 LEU B N 1
ATOM 1701 C CA . LEU B 1 30 ? 1.831 11.578 -5.719 1 92.25 30 LEU B CA 1
ATOM 1702 C C . LEU B 1 30 ? 2.742 10.719 -4.848 1 92.25 30 LEU B C 1
ATOM 1704 O O . LEU B 1 30 ? 2.857 9.516 -5.059 1 92.25 30 LEU B O 1
ATOM 1708 N N . HIS B 1 31 ? 3.4 11.359 -3.914 1 93 31 HIS B N 1
ATOM 1709 C CA . HIS B 1 31 ? 4.289 10.641 -3.012 1 93 31 HIS B CA 1
ATOM 1710 C C . HIS B 1 31 ? 3.529 9.594 -2.205 1 93 31 HIS B C 1
ATOM 1712 O O . HIS B 1 31 ? 3.994 8.461 -2.053 1 93 31 HIS B O 1
ATOM 1718 N N . LEU B 1 32 ? 2.393 9.953 -1.75 1 92.81 32 LEU B N 1
ATOM 1719 C CA . LEU B 1 32 ? 1.572 9.039 -0.963 1 92.81 32 LEU B CA 1
ATOM 1720 C C . LEU B 1 32 ? 1.146 7.836 -1.798 1 92.81 32 LEU B C 1
ATOM 1722 O O . LEU B 1 32 ? 1.207 6.699 -1.329 1 92.81 32 LEU B O 1
ATOM 1726 N N . LEU B 1 33 ? 0.711 8.102 -2.959 1 94.25 33 LEU B N 1
ATOM 1727 C CA . LEU B 1 33 ? 0.318 7.02 -3.857 1 94.25 33 LEU B CA 1
ATOM 1728 C C . LEU B 1 33 ? 1.495 6.094 -4.145 1 94.25 33 LEU B C 1
ATOM 1730 O O . LEU B 1 33 ? 1.352 4.871 -4.105 1 94.25 33 LEU B O 1
ATOM 1734 N N . ALA B 1 34 ? 2.605 6.703 -4.438 1 95.88 34 ALA B N 1
ATOM 1735 C CA . ALA B 1 34 ? 3.812 5.934 -4.727 1 95.88 34 ALA B CA 1
ATOM 1736 C C . ALA B 1 34 ? 4.242 5.109 -3.518 1 95.88 34 ALA B C 1
ATOM 1738 O O . ALA B 1 34 ? 4.59 3.932 -3.65 1 95.88 34 ALA B O 1
ATOM 1739 N N . ALA B 1 35 ? 4.191 5.719 -2.381 1 95.75 35 ALA B N 1
ATOM 1740 C CA . ALA B 1 35 ? 4.574 5.027 -1.153 1 95.75 35 ALA B CA 1
ATOM 1741 C C . ALA B 1 35 ? 3.621 3.873 -0.856 1 95.75 35 ALA B C 1
ATOM 1743 O O . ALA B 1 35 ? 4.043 2.814 -0.386 1 95.75 35 ALA B O 1
ATOM 1744 N N . THR B 1 36 ? 2.395 4.078 -1.09 1 95.81 36 THR B N 1
ATOM 1745 C CA . THR B 1 36 ? 1.381 3.047 -0.899 1 95.81 36 THR B CA 1
ATOM 1746 C C . THR B 1 36 ? 1.634 1.862 -1.827 1 95.81 36 THR B C 1
ATOM 1748 O O . THR B 1 36 ? 1.54 0.707 -1.406 1 95.81 36 THR B O 1
ATOM 1751 N N . ALA B 1 37 ? 1.931 2.199 -3.027 1 96.88 37 ALA B N 1
ATOM 1752 C CA . ALA B 1 37 ? 2.24 1.145 -3.99 1 96.88 37 ALA B CA 1
ATOM 1753 C C . ALA B 1 37 ? 3.492 0.377 -3.578 1 96.88 37 ALA B C 1
ATOM 1755 O O . ALA B 1 37 ? 3.508 -0.856 -3.602 1 96.88 37 ALA B O 1
ATOM 1756 N N . TRP B 1 38 ? 4.52 1.105 -3.203 1 97.38 38 TRP B N 1
ATOM 1757 C CA . TRP B 1 38 ? 5.785 0.478 -2.832 1 97.38 38 TRP B CA 1
ATOM 1758 C C . TRP B 1 38 ? 5.629 -0.356 -1.566 1 97.38 38 TRP B C 1
ATOM 1760 O O . TRP B 1 38 ? 5.762 -1.582 -1.602 1 97.38 38 TRP B O 1
ATOM 1770 N N . ALA B 1 39 ? 5.234 0.225 -0.501 1 95.75 39 ALA B N 1
ATOM 1771 C CA . ALA B 1 39 ? 5.152 -0.45 0.792 1 95.75 39 ALA B CA 1
ATOM 1772 C C . ALA B 1 39 ? 4.027 -1.479 0.802 1 95.75 39 ALA B C 1
ATOM 1774 O O . ALA B 1 39 ? 4.184 -2.576 1.34 1 95.75 39 ALA B O 1
ATOM 1775 N N . GLY B 1 40 ? 2.918 -1.132 0.249 1 96.31 40 GLY B N 1
ATOM 1776 C CA . GLY B 1 40 ? 1.816 -2.078 0.176 1 96.31 40 GLY B CA 1
ATOM 1777 C C . GLY B 1 40 ? 2.104 -3.26 -0.729 1 96.31 40 GLY B C 1
ATOM 1778 O O . GLY B 1 40 ? 1.698 -4.387 -0.435 1 96.31 40 GLY B O 1
ATOM 1779 N N . GLY B 1 41 ? 2.678 -2.961 -1.806 1 96.81 41 GLY B N 1
ATOM 1780 C CA . GLY B 1 41 ? 3.137 -4.047 -2.654 1 96.81 41 GLY B CA 1
ATOM 1781 C C . GLY B 1 41 ? 4.121 -4.973 -1.963 1 96.81 41 GLY B C 1
ATOM 1782 O O . GLY B 1 41 ? 4.031 -6.195 -2.096 1 96.81 41 GLY B O 1
ATOM 1783 N N . ALA B 1 42 ? 5.047 -4.375 -1.287 1 94.94 42 ALA B N 1
ATOM 1784 C CA . ALA B 1 42 ? 6.016 -5.172 -0.538 1 94.94 42 ALA B CA 1
ATOM 1785 C C . ALA B 1 42 ? 5.32 -6.039 0.506 1 94.94 42 ALA B C 1
ATOM 1787 O O . ALA B 1 42 ? 5.688 -7.203 0.701 1 94.94 42 ALA B O 1
ATOM 1788 N N . LEU B 1 43 ? 4.359 -5.52 1.148 1 95.31 43 LEU B N 1
ATOM 1789 C CA . LEU B 1 43 ? 3.584 -6.301 2.105 1 95.31 43 LEU B CA 1
ATOM 1790 C C . LEU B 1 43 ? 2.896 -7.477 1.416 1 95.31 43 LEU B C 1
ATOM 1792 O O . LEU B 1 43 ? 2.883 -8.586 1.945 1 95.31 43 LEU B O 1
ATOM 1796 N N . SER B 1 44 ? 2.346 -7.211 0.299 1 97.06 44 SER B N 1
ATOM 1797 C CA . SER B 1 44 ? 1.697 -8.266 -0.479 1 97.06 44 SER B CA 1
ATOM 1798 C C . SER B 1 44 ? 2.697 -9.336 -0.902 1 97.06 44 SER B C 1
ATOM 1800 O O . SER B 1 44 ? 2.381 -10.523 -0.888 1 97.06 44 SER B O 1
ATOM 1802 N N . MET B 1 45 ? 3.857 -8.852 -1.271 1 95.44 45 MET B N 1
ATOM 1803 C CA . MET B 1 45 ? 4.906 -9.805 -1.628 1 95.44 45 MET B CA 1
ATOM 1804 C C . MET B 1 45 ? 5.285 -10.672 -0.431 1 95.44 45 MET B C 1
ATOM 1806 O O . MET B 1 45 ? 5.582 -11.852 -0.587 1 95.44 45 MET B O 1
ATOM 1810 N N . GLN B 1 46 ? 5.305 -10.102 0.716 1 94 46 GLN B N 1
ATOM 1811 C CA . GLN B 1 46 ? 5.605 -10.898 1.903 1 94 46 GLN B CA 1
ATOM 1812 C C . GLN B 1 46 ? 4.527 -11.945 2.146 1 94 46 GLN B C 1
ATOM 1814 O O . GLN B 1 46 ? 4.832 -13.078 2.539 1 94 46 GLN B O 1
ATOM 1819 N N . ALA B 1 47 ? 3.303 -11.562 1.968 1 95.06 47 ALA B N 1
ATOM 1820 C CA . ALA B 1 47 ? 2.225 -12.539 2.08 1 95.06 47 ALA B CA 1
ATOM 1821 C C . ALA B 1 47 ? 2.41 -13.68 1.084 1 95.06 47 ALA B C 1
ATOM 1823 O O . ALA B 1 47 ? 2.287 -14.852 1.443 1 95.06 47 ALA B O 1
ATOM 1824 N N . LEU B 1 48 ? 2.715 -13.336 -0.098 1 96.06 48 LEU B N 1
ATOM 1825 C CA . LEU B 1 48 ? 2.914 -14.352 -1.128 1 96.06 48 LEU B CA 1
ATOM 1826 C C . LEU B 1 48 ? 4.141 -15.203 -0.818 1 96.06 48 LEU B C 1
ATOM 1828 O O . LEU B 1 48 ? 4.152 -16.406 -1.101 1 96.06 48 LEU B O 1
ATOM 1832 N N . SER B 1 49 ? 5.184 -14.539 -0.312 1 93.81 49 SER B N 1
ATOM 1833 C CA . SER B 1 49 ? 6.355 -15.297 0.106 1 93.81 49 SER B CA 1
ATOM 1834 C C . SER B 1 49 ? 5.996 -16.312 1.181 1 93.81 49 SER B C 1
ATOM 1836 O O . SER B 1 49 ? 6.48 -17.453 1.151 1 93.81 49 SER B O 1
ATOM 1838 N N . PHE B 1 50 ? 5.191 -15.898 2.105 1 93.31 50 PHE B N 1
ATOM 1839 C CA . PHE B 1 50 ? 4.703 -16.828 3.121 1 93.31 50 PHE B CA 1
ATOM 1840 C C . PHE B 1 50 ? 3.947 -17.984 2.482 1 93.31 50 PHE B C 1
ATOM 1842 O O . PHE B 1 50 ? 4.152 -19.141 2.846 1 93.31 50 PHE B O 1
ATOM 1849 N N . LEU B 1 51 ? 3.072 -17.672 1.544 1 95 51 LEU B N 1
ATOM 1850 C CA . LEU B 1 51 ? 2.32 -18.703 0.831 1 95 51 LEU B CA 1
ATOM 1851 C C . LEU B 1 51 ? 3.262 -19.672 0.113 1 95 51 LEU B C 1
ATOM 1853 O O . LEU B 1 51 ? 3.088 -20.891 0.19 1 95 51 LEU B O 1
ATOM 1857 N N . ARG B 1 52 ? 4.234 -19.109 -0.53 1 94.5 52 ARG B N 1
ATOM 1858 C CA . ARG B 1 52 ? 5.211 -19.906 -1.269 1 94.5 52 ARG B CA 1
ATOM 1859 C C . ARG B 1 52 ? 5.965 -20.844 -0.338 1 94.5 52 ARG B C 1
ATOM 1861 O O . ARG B 1 52 ? 6.16 -22.016 -0.665 1 94.5 52 ARG B O 1
ATOM 1868 N N . LEU B 1 53 ? 6.332 -20.391 0.803 1 92.19 53 LEU B N 1
ATOM 1869 C CA . LEU B 1 53 ? 7.172 -21.141 1.734 1 92.19 53 LEU B CA 1
ATOM 1870 C C . LEU B 1 53 ? 6.344 -22.156 2.52 1 92.19 53 LEU B C 1
ATOM 1872 O O . LEU B 1 53 ? 6.891 -23.094 3.092 1 92.19 53 LEU B O 1
ATOM 1876 N N . SER B 1 54 ? 5.031 -21.984 2.557 1 92.69 54 SER B N 1
ATOM 1877 C CA . SER B 1 54 ? 4.184 -22.844 3.367 1 92.69 54 SER B CA 1
ATOM 1878 C C . SER B 1 54 ? 3.543 -23.938 2.523 1 92.69 54 SER B C 1
ATOM 1880 O O . SER B 1 54 ? 2.789 -24.766 3.037 1 92.69 54 SER B O 1
ATOM 1882 N N . THR B 1 55 ? 3.762 -23.906 1.243 1 93.12 55 THR B N 1
ATOM 1883 C CA . THR B 1 55 ? 3.16 -24.938 0.393 1 93.12 55 THR B CA 1
ATOM 1884 C C . THR B 1 55 ? 4.148 -26.062 0.133 1 93.12 55 THR B C 1
ATOM 1886 O O . THR B 1 55 ? 5.352 -25.828 0.002 1 93.12 55 THR B O 1
ATOM 1889 N N . ASP B 1 56 ? 3.645 -27.281 0.03 1 93.06 56 ASP B N 1
ATOM 1890 C CA . ASP B 1 56 ? 4.461 -28.453 -0.266 1 93.06 56 ASP B CA 1
ATOM 1891 C C . ASP B 1 56 ? 4.477 -28.75 -1.764 1 93.06 56 ASP B C 1
ATOM 1893 O O . ASP B 1 56 ? 5.258 -29.594 -2.23 1 93.06 56 ASP B O 1
ATOM 1897 N N . ASN B 1 57 ? 3.65 -28.109 -2.527 1 95.56 57 ASN B N 1
ATOM 1898 C CA . ASN B 1 57 ? 3.576 -28.281 -3.973 1 95.56 57 ASN B CA 1
ATOM 1899 C C . ASN B 1 57 ? 4.555 -27.375 -4.703 1 95.56 57 ASN B C 1
ATOM 1901 O O . ASN B 1 57 ? 4.309 -26.172 -4.832 1 95.56 57 ASN B O 1
ATOM 1905 N N . ALA B 1 58 ? 5.602 -27.969 -5.25 1 94.44 58 ALA B N 1
ATOM 1906 C CA . ALA B 1 58 ? 6.68 -27.203 -5.879 1 94.44 58 ALA B CA 1
ATOM 1907 C C . ALA B 1 58 ? 6.172 -26.438 -7.098 1 94.44 58 ALA B C 1
ATOM 1909 O O . ALA B 1 58 ? 6.625 -25.328 -7.367 1 94.44 58 ALA B O 1
ATOM 1910 N N . ALA B 1 59 ? 5.27 -27.078 -7.812 1 94.69 59 ALA B N 1
ATOM 1911 C CA . ALA B 1 59 ? 4.711 -26.422 -8.992 1 94.69 59 ALA B CA 1
ATOM 1912 C C . ALA B 1 59 ? 3.926 -25.188 -8.609 1 94.69 59 ALA B C 1
ATOM 1914 O O . ALA B 1 59 ? 4.051 -24.141 -9.25 1 94.69 59 ALA B O 1
ATOM 1915 N N . PHE B 1 60 ? 3.148 -25.344 -7.559 1 95.5 60 PHE B N 1
ATOM 1916 C CA . PHE B 1 60 ? 2.395 -24.188 -7.082 1 95.5 60 PHE B CA 1
ATOM 1917 C C . PHE B 1 60 ? 3.332 -23.125 -6.531 1 95.5 60 PHE B C 1
ATOM 1919 O O . PHE B 1 60 ? 3.146 -21.938 -6.789 1 95.5 60 PHE B O 1
ATOM 1926 N N . ALA B 1 61 ? 4.363 -23.531 -5.844 1 95.56 61 ALA B N 1
ATOM 1927 C CA . ALA B 1 61 ? 5.336 -22.594 -5.297 1 95.56 61 ALA B CA 1
ATOM 1928 C C . ALA B 1 61 ? 5.996 -21.781 -6.406 1 95.56 61 ALA B C 1
ATOM 1930 O O . ALA B 1 61 ? 6.234 -20.578 -6.246 1 95.56 61 ALA B O 1
ATOM 1931 N N . ALA B 1 62 ? 6.312 -22.359 -7.488 1 95.38 62 ALA B N 1
ATOM 1932 C CA . ALA B 1 62 ? 6.926 -21.672 -8.625 1 95.38 62 ALA B CA 1
ATOM 1933 C C . ALA B 1 62 ? 5.973 -20.656 -9.227 1 95.38 62 ALA B C 1
ATOM 1935 O O . ALA B 1 62 ? 6.398 -19.578 -9.656 1 95.38 62 ALA B O 1
ATOM 1936 N N . GLN B 1 63 ? 4.688 -21.016 -9.25 1 96.06 63 GLN B N 1
ATOM 1937 C CA . GLN B 1 63 ? 3.699 -20.078 -9.773 1 96.06 63 GLN B CA 1
ATOM 1938 C C . GLN B 1 63 ? 3.529 -18.875 -8.836 1 96.06 63 GLN B C 1
ATOM 1940 O O . GLN B 1 63 ? 3.336 -17.75 -9.297 1 96.06 63 GLN B O 1
ATOM 1945 N N . VAL B 1 64 ? 3.574 -19.156 -7.551 1 96.88 64 VAL B N 1
ATOM 1946 C CA . VAL B 1 64 ? 3.516 -18.062 -6.582 1 96.88 64 VAL B CA 1
ATOM 1947 C C . VAL B 1 64 ? 4.711 -17.141 -6.773 1 96.88 64 VAL B C 1
ATOM 1949 O O . VAL B 1 64 ? 4.57 -15.914 -6.703 1 96.88 64 VAL B O 1
ATOM 1952 N N . ALA B 1 65 ? 5.883 -17.688 -7.047 1 94.56 65 ALA B N 1
ATOM 1953 C CA . ALA B 1 65 ? 7.082 -16.891 -7.293 1 94.56 65 ALA B CA 1
ATOM 1954 C C . ALA B 1 65 ? 6.906 -15.984 -8.508 1 94.56 65 ALA B C 1
ATOM 1956 O O . ALA B 1 65 ? 7.398 -14.859 -8.531 1 94.56 65 ALA B O 1
ATOM 1957 N N . ARG B 1 66 ? 6.262 -16.5 -9.477 1 95.31 66 ARG B N 1
ATOM 1958 C CA . ARG B 1 66 ? 5.977 -15.688 -10.664 1 95.31 66 ARG B CA 1
ATOM 1959 C C . ARG B 1 66 ? 5.055 -14.523 -10.328 1 95.31 66 ARG B C 1
ATOM 1961 O O . ARG B 1 66 ? 5.242 -13.414 -10.828 1 95.31 66 ARG B O 1
ATOM 1968 N N . CYS B 1 67 ? 4.059 -14.797 -9.484 1 97.06 67 CYS B N 1
ATOM 1969 C CA . CYS B 1 67 ? 3.154 -13.742 -9.039 1 97.06 67 CYS B CA 1
ATOM 1970 C C . CYS B 1 67 ? 3.904 -12.68 -8.234 1 97.06 67 CYS B C 1
ATOM 1972 O O . CYS B 1 67 ? 3.682 -11.484 -8.422 1 97.06 67 CYS B O 1
ATOM 1974 N N . LEU B 1 68 ? 4.824 -13.18 -7.406 1 95.12 68 LEU B N 1
ATOM 1975 C CA . LEU B 1 68 ? 5.676 -12.289 -6.629 1 95.12 68 LEU B CA 1
ATOM 1976 C C . LEU B 1 68 ? 6.48 -11.375 -7.543 1 95.12 68 LEU B C 1
ATOM 1978 O O . LEU B 1 68 ? 6.512 -10.156 -7.34 1 95.12 68 LEU B O 1
ATOM 1982 N N . HIS B 1 69 ? 7.066 -11.945 -8.492 1 94.31 69 HIS B N 1
ATOM 1983 C CA . HIS B 1 69 ? 7.898 -11.203 -9.438 1 94.31 69 HIS B CA 1
ATOM 1984 C C . HIS B 1 69 ? 7.07 -10.18 -10.211 1 94.31 69 HIS B C 1
ATOM 1986 O O . HIS B 1 69 ? 7.543 -9.07 -10.484 1 94.31 69 HIS B O 1
ATOM 1992 N N . PHE B 1 70 ? 5.855 -10.57 -10.539 1 96.31 70 PHE B N 1
ATOM 1993 C CA . PHE B 1 70 ? 4.973 -9.68 -11.281 1 96.31 70 PHE B CA 1
ATOM 1994 C C . PHE B 1 70 ? 4.57 -8.477 -10.43 1 96.31 70 PHE B C 1
ATOM 1996 O O . PHE B 1 70 ? 4.59 -7.34 -10.898 1 96.31 70 PHE B O 1
ATOM 2003 N N . VAL B 1 71 ? 4.191 -8.703 -9.18 1 96.75 71 VAL B N 1
ATOM 2004 C CA . VAL B 1 71 ? 3.842 -7.621 -8.258 1 96.75 71 VAL B CA 1
ATOM 2005 C C . VAL B 1 71 ? 5.043 -6.703 -8.062 1 96.75 71 VAL B C 1
ATOM 2007 O O . VAL B 1 71 ? 4.902 -5.477 -8.039 1 96.75 71 VAL B O 1
ATOM 2010 N N . ASP B 1 72 ? 6.176 -7.297 -7.883 1 95.31 72 ASP B N 1
ATOM 2011 C CA . ASP B 1 72 ? 7.398 -6.512 -7.715 1 95.31 72 ASP B CA 1
ATOM 2012 C C . ASP B 1 72 ? 7.625 -5.59 -8.914 1 95.31 72 ASP B C 1
ATOM 2014 O O . ASP B 1 72 ? 7.91 -4.402 -8.734 1 95.31 72 ASP B O 1
ATOM 2018 N N . THR B 1 73 ? 7.492 -6.07 -10.125 1 95.81 73 THR B N 1
ATOM 2019 C CA . THR B 1 73 ? 7.801 -5.367 -11.367 1 95.81 73 THR B CA 1
ATOM 2020 C C . THR B 1 73 ? 6.793 -4.25 -11.625 1 95.81 73 THR B C 1
ATOM 2022 O O . THR B 1 73 ? 7.172 -3.148 -12.031 1 95.81 73 THR B O 1
ATOM 2025 N N . TRP B 1 74 ? 5.512 -4.52 -11.289 1 96.5 74 TRP B N 1
ATOM 2026 C CA . TRP B 1 74 ? 4.492 -3.613 -11.805 1 96.5 74 TRP B CA 1
ATOM 2027 C C . TRP B 1 74 ? 3.879 -2.789 -10.68 1 96.5 74 TRP B C 1
ATOM 2029 O O . TRP B 1 74 ? 3.164 -1.816 -10.93 1 96.5 74 TRP B O 1
ATOM 2039 N N . VAL B 1 75 ? 4.137 -3.123 -9.492 1 96.94 75 VAL B N 1
ATOM 2040 C CA . VAL B 1 75 ? 3.57 -2.354 -8.391 1 96.94 75 VAL B CA 1
ATOM 2041 C C . VAL B 1 75 ? 4.695 -1.76 -7.543 1 96.94 75 VAL B C 1
ATOM 2043 O O . VAL B 1 75 ? 4.816 -0.538 -7.43 1 96.94 75 VAL B O 1
ATOM 2046 N N . VAL B 1 76 ? 5.598 -2.59 -7.043 1 96.5 76 VAL B N 1
ATOM 2047 C CA . VAL B 1 76 ? 6.609 -2.184 -6.07 1 96.5 76 VAL B CA 1
ATOM 2048 C C . VAL B 1 76 ? 7.629 -1.269 -6.742 1 96.5 76 VAL B C 1
ATOM 2050 O O . VAL B 1 76 ? 7.938 -0.19 -6.23 1 96.5 76 VAL B O 1
ATOM 2053 N N . MET B 1 77 ? 8.102 -1.675 -7.922 1 96.25 77 MET B N 1
ATOM 2054 C CA . MET B 1 77 ? 9.164 -0.922 -8.578 1 96.25 77 MET B CA 1
ATOM 2055 C C . MET B 1 77 ? 8.664 0.452 -9.016 1 96.25 77 MET B C 1
ATOM 2057 O O . MET B 1 77 ? 9.305 1.467 -8.742 1 96.25 77 MET B O 1
ATOM 2061 N N . PRO B 1 78 ? 7.527 0.516 -9.68 1 96.88 78 PRO B N 1
ATOM 2062 C CA . PRO B 1 78 ? 7.039 1.859 -10 1 96.88 78 PRO B CA 1
ATOM 2063 C C . PRO B 1 78 ? 6.75 2.693 -8.75 1 96.88 78 PRO B C 1
ATOM 2065 O O . PRO B 1 78 ? 6.953 3.908 -8.758 1 96.88 78 PRO B O 1
ATOM 2068 N N . GLY B 1 79 ? 6.246 2.059 -7.719 1 97.38 79 GLY B N 1
ATOM 2069 C CA . GLY B 1 79 ? 6.043 2.77 -6.469 1 97.38 79 GLY B CA 1
ATOM 2070 C C . GLY B 1 79 ? 7.324 3.35 -5.898 1 97.38 79 GLY B C 1
ATOM 2071 O O . GLY B 1 79 ? 7.367 4.523 -5.523 1 97.38 79 GLY B O 1
ATOM 2072 N N . LEU B 1 80 ? 8.32 2.514 -5.832 1 97.12 80 LEU B N 1
ATOM 2073 C CA . LEU B 1 80 ? 9.617 2.967 -5.344 1 97.12 80 LEU B CA 1
ATOM 2074 C C . LEU B 1 80 ? 10.148 4.109 -6.203 1 97.12 80 LEU B C 1
ATOM 2076 O O . LEU B 1 80 ? 10.648 5.105 -5.676 1 97.12 80 LEU B O 1
ATOM 2080 N N . ALA B 1 81 ? 10.102 3.984 -7.535 1 96.94 81 ALA B N 1
ATOM 2081 C CA . ALA B 1 81 ? 10.539 5.039 -8.445 1 96.94 81 ALA B CA 1
ATOM 2082 C C . ALA B 1 81 ? 9.805 6.344 -8.172 1 96.94 81 ALA B C 1
ATOM 2084 O O . ALA B 1 81 ? 10.406 7.418 -8.156 1 96.94 81 ALA B O 1
ATOM 2085 N N . GLY B 1 82 ? 8.484 6.242 -8 1 97.06 82 GLY B N 1
ATOM 2086 C CA . GLY B 1 82 ? 7.703 7.418 -7.664 1 97.06 82 GLY B CA 1
ATOM 2087 C C . GLY B 1 82 ? 8.141 8.07 -6.363 1 97.06 82 GLY B C 1
ATOM 2088 O O . GLY B 1 82 ? 8.18 9.297 -6.262 1 97.06 82 GLY B O 1
ATOM 2089 N N . CYS B 1 83 ? 8.43 7.305 -5.34 1 96.12 83 CYS B N 1
ATOM 2090 C CA . CYS B 1 83 ? 8.906 7.828 -4.07 1 96.12 83 CYS B CA 1
ATOM 2091 C C . CYS B 1 83 ? 10.242 8.539 -4.246 1 96.12 83 CYS B C 1
ATOM 2093 O O . CYS B 1 83 ? 10.469 9.609 -3.672 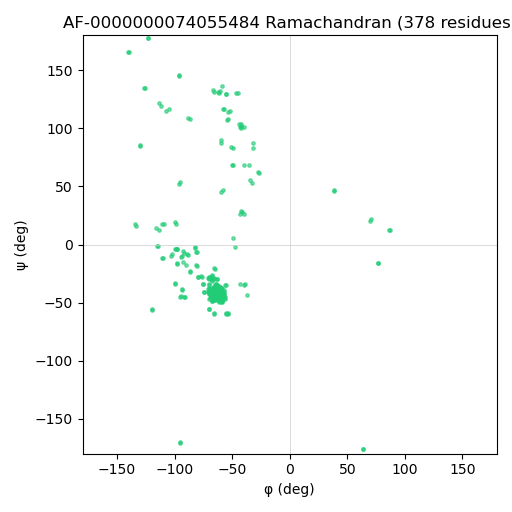1 96.12 83 CYS B O 1
ATOM 2095 N N . LEU B 1 84 ? 11.102 7.934 -5.031 1 95.62 84 LEU B N 1
ATOM 2096 C CA . LEU B 1 84 ? 12.406 8.539 -5.262 1 95.62 84 LEU B CA 1
ATOM 2097 C C . LEU B 1 84 ? 12.266 9.867 -6.004 1 95.62 84 LEU B C 1
ATOM 2099 O O . LEU B 1 84 ? 12.938 10.844 -5.66 1 95.62 84 LEU B O 1
ATOM 2103 N N . LEU B 1 85 ? 11.453 9.922 -6.988 1 95.31 85 LEU B N 1
ATOM 2104 C CA . LEU B 1 85 ? 11.258 11.133 -7.777 1 95.31 85 LEU B CA 1
ATOM 2105 C C . LEU B 1 85 ? 10.617 12.227 -6.934 1 95.31 85 LEU B C 1
ATOM 2107 O O . LEU B 1 85 ? 11.062 13.375 -6.957 1 95.31 85 LEU B O 1
ATOM 2111 N N . SER B 1 86 ? 9.562 11.875 -6.219 1 92.62 86 SER B N 1
ATOM 2112 C CA . SER B 1 86 ? 8.914 12.867 -5.375 1 92.62 86 SER B CA 1
ATOM 2113 C C . SER B 1 86 ? 9.828 13.305 -4.23 1 92.62 86 SER B C 1
ATOM 2115 O O . SER B 1 86 ? 9.828 14.477 -3.842 1 92.62 86 SER B O 1
ATOM 2117 N N . GLY B 1 87 ? 10.539 12.359 -3.678 1 90.75 87 GLY B N 1
ATOM 2118 C CA . GLY B 1 87 ? 11.531 12.727 -2.682 1 90.75 87 GLY B CA 1
ATOM 2119 C C . GLY B 1 87 ? 12.578 13.68 -3.211 1 90.75 87 GLY B C 1
ATOM 2120 O O . GLY B 1 87 ? 13 14.602 -2.506 1 90.75 87 GLY B O 1
ATOM 2121 N N . LEU B 1 88 ? 13.047 13.422 -4.398 1 90.81 88 LEU B N 1
ATOM 2122 C CA . LEU B 1 88 ? 14.016 14.312 -5.031 1 90.81 88 LEU B CA 1
ATOM 2123 C C . LEU B 1 88 ? 13.438 15.711 -5.191 1 90.81 88 LEU B C 1
ATOM 2125 O O . LEU B 1 88 ? 14.133 16.703 -4.953 1 90.81 88 LEU B O 1
ATOM 2129 N N . PHE B 1 89 ? 12.219 15.766 -5.578 1 89 89 PHE B N 1
ATOM 2130 C CA . PHE B 1 89 ? 11.547 17.062 -5.691 1 89 89 PHE B CA 1
ATOM 2131 C C . PHE B 1 89 ? 11.555 17.781 -4.352 1 89 89 PHE B C 1
ATOM 2133 O O . PHE B 1 89 ? 11.938 18.953 -4.277 1 89 89 PHE B O 1
ATOM 2140 N N . TYR B 1 90 ? 11.188 17.109 -3.268 1 84.69 90 TYR B N 1
ATOM 2141 C CA . TYR B 1 90 ? 11.141 17.719 -1.944 1 84.69 90 TYR B CA 1
ATOM 2142 C C . TYR B 1 90 ? 12.531 18.172 -1.503 1 84.69 90 TYR B C 1
ATOM 2144 O O . TYR B 1 90 ? 12.688 19.25 -0.934 1 84.69 90 TYR B O 1
ATOM 2152 N N . SER B 1 91 ? 13.406 17.406 -1.776 1 83.56 91 SER B N 1
ATOM 2153 C CA . SER B 1 91 ? 14.75 17.672 -1.266 1 83.56 91 SER B CA 1
ATOM 2154 C C . SER B 1 91 ? 15.43 18.781 -2.051 1 83.56 91 SER B C 1
ATOM 2156 O O . SER B 1 91 ? 16.281 19.5 -1.517 1 83.56 91 SER B O 1
ATOM 2158 N N . THR B 1 92 ? 15.109 19.016 -3.34 1 85.19 92 THR B N 1
ATOM 2159 C CA . THR B 1 92 ? 15.789 20 -4.168 1 85.19 92 THR B CA 1
ATOM 2160 C C . THR B 1 92 ? 14.969 21.297 -4.262 1 85.19 92 THR B C 1
ATOM 2162 O O . THR B 1 92 ? 15.523 22.375 -4.379 1 85.19 92 THR B O 1
ATOM 2165 N N . CYS B 1 93 ? 13.68 21.109 -4.25 1 81.5 93 CYS B N 1
ATOM 2166 C CA . CYS B 1 93 ? 12.836 22.25 -4.578 1 81.5 93 CYS B CA 1
ATOM 2167 C C . CYS B 1 93 ? 12.227 22.859 -3.32 1 81.5 93 CYS B C 1
ATOM 2169 O O . CYS B 1 93 ? 11.57 23.906 -3.385 1 81.5 93 CYS B O 1
ATOM 2171 N N . THR B 1 94 ? 12.406 22.188 -2.225 1 77.44 94 THR B N 1
ATOM 2172 C CA . THR B 1 94 ? 11.867 22.719 -0.981 1 77.44 94 THR B CA 1
ATOM 2173 C C . THR B 1 94 ? 12.977 22.875 0.062 1 77.44 94 THR B C 1
ATOM 2175 O O . THR B 1 94 ? 14.141 22.609 -0.22 1 77.44 94 THR B O 1
ATOM 2178 N N . SER B 1 95 ? 12.578 23.422 1.249 1 72.5 95 SER B N 1
ATOM 2179 C CA . SER B 1 95 ? 13.555 23.703 2.303 1 72.5 95 SER B CA 1
ATOM 2180 C C . SER B 1 95 ? 13.852 22.438 3.111 1 72.5 95 SER B C 1
ATOM 2182 O O . SER B 1 95 ? 14.695 22.469 4.012 1 72.5 95 SER B O 1
ATOM 2184 N N . ILE B 1 96 ? 13.18 21.359 2.787 1 70.31 96 ILE B N 1
ATOM 2185 C CA . ILE B 1 96 ? 13.383 20.109 3.521 1 70.31 96 ILE B CA 1
ATOM 2186 C C . ILE B 1 96 ? 14.82 19.625 3.334 1 70.31 96 ILE B C 1
ATOM 2188 O O . ILE B 1 96 ? 15.469 19.219 4.293 1 70.31 96 ILE B O 1
ATOM 2192 N N . GLY B 1 97 ? 15.414 19.859 2.104 1 71.81 97 GLY B N 1
ATOM 2193 C CA . GLY B 1 97 ? 16.781 19.469 1.834 1 71.81 97 GLY B CA 1
ATOM 2194 C C . GLY B 1 97 ? 17 17.969 1.904 1 71.81 97 GLY B C 1
ATOM 2195 O O . GLY B 1 97 ? 16.047 17.203 2.09 1 71.81 97 GLY B O 1
ATOM 2196 N N . PHE B 1 98 ? 18.219 17.531 1.755 1 73.25 98 PHE B N 1
ATOM 2197 C CA . PHE B 1 98 ? 18.578 16.125 1.729 1 73.25 98 PHE B CA 1
ATOM 2198 C C . PHE B 1 98 ? 18.969 15.633 3.119 1 73.25 98 PHE B C 1
ATOM 2200 O O . PHE B 1 98 ? 18.672 14.5 3.496 1 73.25 98 PHE B O 1
ATOM 2207 N N . PHE B 1 99 ? 19.641 16.453 3.822 1 70.56 99 PHE B N 1
ATOM 2208 C CA . PHE B 1 99 ? 20.25 15.969 5.055 1 70.56 99 PHE B CA 1
ATOM 2209 C C . PHE B 1 99 ? 20.016 16.953 6.199 1 70.56 99 PHE B C 1
ATOM 2211 O O . PHE B 1 99 ? 20.766 16.938 7.188 1 70.56 99 PHE B O 1
ATOM 2218 N N . LYS B 1 100 ? 19.094 17.766 5.965 1 69.25 100 LYS B N 1
ATOM 2219 C CA . LYS B 1 100 ? 18.828 18.734 7.027 1 69.25 100 LYS B CA 1
ATOM 2220 C C . LYS B 1 100 ? 18.203 18.062 8.242 1 69.25 100 LYS B C 1
ATOM 2222 O O . LYS B 1 100 ? 18.453 18.469 9.383 1 69.25 100 LYS B O 1
ATOM 2227 N N . PHE B 1 101 ? 17.5 17.016 7.891 1 72.81 101 PHE B N 1
ATOM 2228 C CA . PHE B 1 101 ? 16.797 16.281 8.938 1 72.81 101 PHE B CA 1
ATOM 2229 C C . PHE B 1 101 ? 17.172 14.797 8.898 1 72.81 101 PHE B C 1
ATOM 2231 O O . PHE B 1 101 ? 17.281 14.211 7.816 1 72.81 101 PHE B O 1
ATOM 2238 N N . ALA B 1 102 ? 17.438 14.242 10.023 1 77.56 102 ALA B N 1
ATOM 2239 C CA . ALA B 1 102 ? 17.875 12.852 10.109 1 77.56 102 ALA B CA 1
ATOM 2240 C C . ALA B 1 102 ? 16.828 11.914 9.516 1 77.56 102 ALA B C 1
ATOM 2242 O O . ALA B 1 102 ? 17.156 10.891 8.906 1 77.56 102 ALA B O 1
ATOM 2243 N N . TRP B 1 103 ? 15.578 12.312 9.781 1 82 103 TRP B N 1
ATOM 2244 C CA . TRP B 1 103 ? 14.516 11.445 9.281 1 82 103 TRP B CA 1
ATOM 2245 C C . TRP B 1 103 ? 14.5 11.438 7.758 1 82 103 TRP B C 1
ATOM 2247 O O . TRP B 1 103 ? 14.172 10.414 7.141 1 82 103 TRP B O 1
ATOM 2257 N N . ILE B 1 104 ? 14.867 12.422 7.055 1 84.12 104 ILE B N 1
ATOM 2258 C CA . ILE B 1 104 ? 14.922 12.469 5.598 1 84.12 104 ILE B CA 1
ATOM 2259 C C . ILE B 1 104 ? 16.125 11.648 5.105 1 84.12 104 ILE B C 1
ATOM 2261 O O . ILE B 1 104 ? 16.016 10.914 4.125 1 84.12 104 ILE B O 1
ATOM 2265 N N . GLY B 1 105 ? 17.234 11.773 5.82 1 86.38 105 GLY B N 1
ATOM 2266 C CA . GLY B 1 105 ? 18.391 10.969 5.48 1 86.38 105 GLY B CA 1
ATOM 2267 C C . GLY B 1 105 ? 18.141 9.477 5.559 1 86.38 105 GLY B C 1
ATOM 2268 O O . GLY B 1 105 ? 18.578 8.719 4.695 1 86.38 105 GLY B O 1
ATOM 2269 N N . TYR B 1 106 ? 17.469 9.125 6.586 1 89.81 106 TYR B N 1
ATOM 2270 C CA . TYR B 1 106 ? 17.109 7.723 6.762 1 89.81 106 TYR B CA 1
ATOM 2271 C C . TYR B 1 106 ? 16.266 7.23 5.594 1 89.81 106 TYR B C 1
ATOM 2273 O O . TYR B 1 106 ? 16.516 6.16 5.039 1 89.81 106 TYR B O 1
ATOM 2281 N N . LYS B 1 107 ? 15.25 8.008 5.168 1 91.31 107 LYS B N 1
ATOM 2282 C CA . LYS B 1 107 ? 14.367 7.621 4.07 1 91.31 107 LYS B CA 1
ATOM 2283 C C . LYS B 1 107 ? 15.141 7.535 2.756 1 91.31 107 LYS B C 1
ATOM 2285 O O . LYS B 1 107 ? 14.906 6.629 1.953 1 91.31 107 LYS B O 1
ATOM 2290 N N . TRP B 1 108 ? 16.078 8.438 2.592 1 92.56 108 TRP B N 1
ATOM 2291 C CA . TRP B 1 108 ? 16.906 8.398 1.39 1 92.56 108 TRP B CA 1
ATOM 2292 C C . TRP B 1 108 ? 17.797 7.164 1.386 1 92.56 108 TRP B C 1
ATOM 2294 O O . TRP B 1 108 ? 17.953 6.5 0.357 1 92.56 108 TRP B O 1
ATOM 2304 N N . LEU B 1 109 ? 18.344 6.887 2.525 1 92 109 LEU B N 1
ATOM 2305 C CA . LEU B 1 109 ? 19.234 5.734 2.633 1 92 109 LEU B CA 1
ATOM 2306 C C . LEU B 1 109 ? 18.484 4.441 2.303 1 92 109 LEU B C 1
ATOM 2308 O O . LEU B 1 109 ? 18.938 3.656 1.467 1 92 109 LEU B O 1
ATOM 2312 N N . ILE B 1 110 ? 17.359 4.25 2.893 1 92.75 110 ILE B N 1
ATOM 2313 C CA . ILE B 1 110 ? 16.594 3.029 2.693 1 92.75 110 ILE B CA 1
ATOM 2314 C C . ILE B 1 110 ? 16.109 2.953 1.247 1 92.75 110 ILE B C 1
ATOM 2316 O O . ILE B 1 110 ? 16.219 1.904 0.605 1 92.75 110 ILE B O 1
ATOM 2320 N N . SER B 1 111 ? 15.586 4.07 0.711 1 94.75 111 SER B N 1
ATOM 2321 C CA . SER B 1 111 ? 15.016 4.055 -0.632 1 94.75 111 SER B CA 1
ATOM 2322 C C . SER B 1 111 ? 16.094 3.814 -1.687 1 94.75 111 SER B C 1
ATOM 2324 O O . SER B 1 111 ? 15.875 3.078 -2.648 1 94.75 111 SER B O 1
ATOM 2326 N N . LEU B 1 112 ? 17.25 4.359 -1.527 1 94.31 112 LEU B N 1
ATOM 2327 C CA . LEU B 1 112 ? 18.344 4.168 -2.488 1 94.31 112 LEU B CA 1
ATOM 2328 C C . LEU B 1 112 ? 18.875 2.742 -2.42 1 94.31 112 LEU B C 1
ATOM 2330 O O . LEU B 1 112 ? 19.188 2.141 -3.451 1 94.31 112 LEU B O 1
ATOM 2334 N N . CYS B 1 113 ? 18.969 2.26 -1.236 1 93.19 113 CYS B N 1
ATOM 2335 C CA . CYS B 1 113 ? 19.391 0.87 -1.08 1 93.19 113 CYS B CA 1
ATOM 2336 C C . CYS B 1 113 ? 18.375 -0.075 -1.718 1 93.19 113 CYS B C 1
ATOM 2338 O O . CYS B 1 113 ? 18.75 -1.003 -2.436 1 93.19 113 CYS B O 1
ATOM 2340 N N . ALA B 1 114 ? 17.156 0.178 -1.437 1 93 114 ALA B N 1
ATOM 2341 C CA . ALA B 1 114 ? 16.094 -0.641 -2.027 1 93 114 ALA B CA 1
ATOM 2342 C C . ALA B 1 114 ? 16.125 -0.565 -3.551 1 93 114 ALA B C 1
ATOM 2344 O O . ALA B 1 114 ? 15.953 -1.577 -4.23 1 93 114 ALA B O 1
ATOM 2345 N N . GLY B 1 115 ? 16.328 0.622 -4.062 1 93.56 115 GLY B N 1
ATOM 2346 C CA . GLY B 1 115 ? 16.406 0.777 -5.508 1 93.56 115 GLY B CA 1
ATOM 2347 C C . GLY B 1 115 ? 17.609 0.078 -6.117 1 93.56 115 GLY B C 1
ATOM 2348 O O . GLY B 1 115 ? 17.469 -0.642 -7.109 1 93.56 115 GLY B O 1
ATOM 2349 N N . PHE B 1 116 ? 18.719 0.276 -5.547 1 94.31 116 PHE B N 1
ATOM 2350 C CA . PHE B 1 116 ? 19.953 -0.271 -6.098 1 94.31 116 PHE B CA 1
ATOM 2351 C C . PHE B 1 116 ? 20 -1.788 -5.953 1 94.31 116 PHE B C 1
ATOM 2353 O O . PHE B 1 116 ? 20.062 -2.51 -6.949 1 94.31 116 PHE B O 1
ATOM 2360 N N . TRP B 1 117 ? 19.844 -2.238 -4.723 1 91.38 117 TRP B N 1
ATOM 2361 C CA . TRP B 1 117 ? 19.969 -3.67 -4.473 1 91.38 117 TRP B CA 1
ATOM 2362 C C . TRP B 1 117 ? 18.734 -4.418 -4.969 1 91.38 117 TRP B C 1
ATOM 2364 O O . TRP B 1 117 ? 18.828 -5.566 -5.406 1 91.38 117 TRP B O 1
ATOM 2374 N N . GLY B 1 118 ? 17.562 -3.734 -4.859 1 90.88 118 GLY B N 1
ATOM 2375 C CA . GLY B 1 118 ? 16.375 -4.34 -5.43 1 90.88 118 GLY B CA 1
ATOM 2376 C C . GLY B 1 118 ? 16.516 -4.656 -6.906 1 90.88 118 GLY B C 1
ATOM 2377 O O . GLY B 1 118 ? 16.156 -5.746 -7.352 1 90.88 118 GLY B O 1
ATOM 2378 N N . THR B 1 119 ? 17.078 -3.715 -7.637 1 89.81 119 THR B N 1
ATOM 2379 C CA . THR B 1 119 ? 17.312 -3.924 -9.062 1 89.81 119 THR B CA 1
ATOM 2380 C C . THR B 1 119 ? 18.359 -5.016 -9.289 1 89.81 119 THR B C 1
ATOM 2382 O O . THR B 1 119 ? 18.188 -5.867 -10.164 1 89.81 119 THR B O 1
ATOM 2385 N N . MET B 1 120 ? 19.391 -5.074 -8.516 1 91.69 120 MET B N 1
ATOM 2386 C CA . MET B 1 120 ? 20.469 -6.059 -8.641 1 91.69 120 MET B CA 1
ATOM 2387 C C . MET B 1 120 ? 19.938 -7.473 -8.406 1 91.69 120 MET B C 1
ATOM 2389 O O . MET B 1 120 ? 20.328 -8.414 -9.094 1 91.69 120 MET B O 1
ATOM 2393 N N . PHE B 1 121 ? 18.984 -7.57 -7.512 1 91.62 121 PHE B N 1
ATOM 2394 C CA . PHE B 1 121 ? 18.516 -8.906 -7.152 1 91.62 121 PHE B CA 1
ATOM 2395 C C . PHE B 1 121 ? 17.25 -9.258 -7.914 1 91.62 121 PHE B C 1
ATOM 2397 O O . PHE B 1 121 ? 16.781 -10.398 -7.859 1 91.62 121 PHE B O 1
ATOM 2404 N N . TRP B 1 122 ? 16.625 -8.234 -8.453 1 88.25 122 TRP B N 1
ATOM 2405 C CA . TRP B 1 122 ? 15.523 -8.531 -9.359 1 88.25 122 TRP B CA 1
ATOM 2406 C C . TRP B 1 122 ? 15.992 -9.375 -10.539 1 88.25 122 TRP B C 1
ATOM 2408 O O . TRP B 1 122 ? 15.297 -10.289 -10.977 1 88.25 122 TRP B O 1
ATOM 2418 N N . GLY B 1 123 ? 17.188 -9.031 -11.07 1 87.94 123 GLY B N 1
ATOM 2419 C CA . GLY B 1 123 ? 17.859 -9.867 -12.055 1 87.94 123 GLY B CA 1
ATOM 2420 C C . GLY B 1 123 ? 18.875 -10.812 -11.453 1 87.94 123 GLY B C 1
ATOM 2421 O O . GLY B 1 123 ? 18.891 -11.023 -10.234 1 87.94 123 GLY B O 1
ATOM 2422 N N . PRO B 1 124 ? 19.656 -11.461 -12.32 1 91.44 124 PRO B N 1
ATOM 2423 C CA . PRO B 1 124 ? 20.609 -12.453 -11.828 1 91.44 124 PRO B CA 1
ATOM 2424 C C . PRO B 1 124 ? 21.891 -11.82 -11.273 1 91.44 124 PRO B C 1
ATOM 2426 O O . PRO B 1 124 ? 22.703 -12.508 -10.656 1 91.44 124 PRO B O 1
ATOM 2429 N N . TRP B 1 125 ? 22.062 -10.547 -11.406 1 92.5 125 TRP B N 1
ATOM 2430 C CA . TRP B 1 125 ? 23.328 -9.875 -11.156 1 92.5 125 TRP B CA 1
ATOM 2431 C C . TRP B 1 125 ? 23.719 -9.969 -9.688 1 92.5 125 TRP B C 1
ATOM 2433 O O . TRP B 1 125 ? 24.891 -10.164 -9.359 1 92.5 125 TRP B O 1
ATOM 2443 N N . GLY B 1 126 ? 22.703 -9.766 -8.812 1 92.62 126 GLY B N 1
ATOM 2444 C CA . GLY B 1 126 ? 22.984 -9.883 -7.391 1 92.62 126 GLY B CA 1
ATOM 2445 C C . GLY B 1 126 ? 23.453 -11.266 -6.988 1 92.62 126 GLY B C 1
ATOM 2446 O O . GLY B 1 126 ? 24.438 -11.406 -6.254 1 92.62 126 GLY B O 1
ATOM 2447 N N . ASP B 1 127 ? 22.844 -12.195 -7.477 1 93.31 127 ASP B N 1
ATOM 2448 C CA . ASP B 1 127 ? 23.219 -13.57 -7.164 1 93.31 127 ASP B CA 1
ATOM 2449 C C . ASP B 1 127 ? 24.578 -13.922 -7.777 1 93.31 127 ASP B C 1
ATOM 2451 O O . ASP B 1 127 ? 25.375 -14.648 -7.172 1 93.31 127 ASP B O 1
ATOM 2455 N N . ASP B 1 128 ? 24.812 -13.461 -8.992 1 95.56 128 ASP B N 1
ATOM 2456 C CA . ASP B 1 128 ? 26.109 -13.664 -9.633 1 95.56 128 ASP B CA 1
ATOM 2457 C C . ASP B 1 128 ? 27.234 -13.062 -8.797 1 95.56 128 ASP B C 1
ATOM 2459 O O . ASP B 1 128 ? 28.297 -13.672 -8.656 1 95.56 128 ASP B O 1
ATOM 2463 N N . LEU B 1 129 ? 26.953 -11.906 -8.273 1 94.5 129 LEU B N 1
ATOM 2464 C CA . LEU B 1 129 ? 27.938 -11.234 -7.43 1 94.5 129 LEU B CA 1
ATOM 2465 C C . LEU B 1 129 ? 28.188 -12.039 -6.156 1 94.5 129 LEU B C 1
ATOM 2467 O O . LEU B 1 129 ? 29.344 -12.188 -5.738 1 94.5 129 LEU B O 1
ATOM 2471 N N . ILE B 1 130 ? 27.203 -12.555 -5.543 1 95.06 130 ILE B N 1
ATOM 2472 C CA . ILE B 1 130 ? 27.359 -13.391 -4.359 1 95.06 130 ILE B CA 1
ATOM 2473 C C . ILE B 1 130 ? 28.219 -14.609 -4.699 1 95.06 130 ILE B C 1
ATOM 2475 O O . ILE B 1 130 ? 29.125 -14.969 -3.941 1 95.06 130 ILE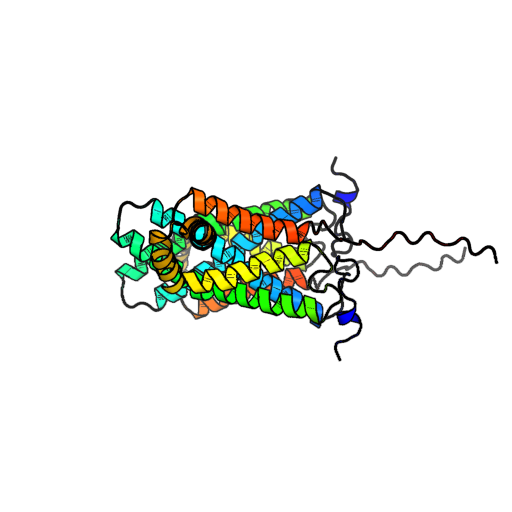 B O 1
ATOM 2479 N N . ALA B 1 131 ? 27.984 -15.195 -5.828 1 95.94 131 ALA B N 1
ATOM 2480 C CA . ALA B 1 131 ? 28.734 -16.375 -6.25 1 95.94 131 ALA B CA 1
ATOM 2481 C C . ALA B 1 131 ? 30.219 -16.062 -6.375 1 95.94 131 ALA B C 1
ATOM 2483 O O . ALA B 1 131 ? 31.062 -16.906 -6.059 1 95.94 131 ALA B O 1
ATOM 2484 N N . VAL B 1 132 ? 30.531 -14.906 -6.836 1 96.06 132 VAL B N 1
ATOM 2485 C CA . VAL B 1 132 ? 31.906 -14.492 -7.008 1 96.06 132 VAL B CA 1
ATOM 2486 C C . VAL B 1 132 ? 32.562 -14.258 -5.645 1 96.06 132 VAL B C 1
ATOM 2488 O O . VAL B 1 132 ? 33.75 -14.492 -5.469 1 96.06 132 VAL B O 1
ATOM 2491 N N . LEU B 1 133 ? 31.781 -13.891 -4.688 1 96.69 133 LEU B N 1
ATOM 2492 C CA . LEU B 1 133 ? 32.312 -13.5 -3.385 1 96.69 133 LEU B CA 1
ATOM 2493 C C . LEU B 1 133 ? 32.406 -14.703 -2.451 1 96.69 133 LEU B C 1
ATOM 2495 O O . LEU B 1 133 ? 33.125 -14.672 -1.454 1 96.69 133 LEU B O 1
ATOM 2499 N N . VAL B 1 134 ? 31.734 -15.766 -2.75 1 95.69 134 VAL B N 1
ATOM 2500 C CA . VAL B 1 134 ? 31.656 -16.953 -1.894 1 95.69 134 VAL B CA 1
ATOM 2501 C C . VAL B 1 134 ? 33.031 -17.531 -1.672 1 95.69 134 VAL B C 1
ATOM 2503 O O . VAL B 1 134 ? 33.469 -17.734 -0.53 1 95.69 134 VAL B O 1
ATOM 2506 N N . PRO B 1 135 ? 33.844 -17.688 -2.723 1 96.5 135 PRO B N 1
ATOM 2507 C CA . PRO B 1 135 ? 35.188 -18.266 -2.512 1 96.5 135 PRO B CA 1
ATOM 2508 C C . PRO B 1 135 ? 36.094 -17.359 -1.672 1 96.5 135 PRO B C 1
ATOM 2510 O O . PRO B 1 135 ? 37.062 -17.828 -1.073 1 96.5 135 PRO B O 1
ATOM 2513 N N . LEU B 1 136 ? 35.812 -16.156 -1.593 1 96.19 136 LEU B N 1
ATOM 2514 C CA . LEU B 1 136 ? 36.594 -15.188 -0.854 1 96.19 136 LEU B CA 1
ATOM 2515 C C . LEU B 1 136 ? 36.094 -15.039 0.578 1 96.19 136 LEU B C 1
ATOM 2517 O O . LEU B 1 136 ? 36.719 -14.352 1.391 1 96.19 136 LEU B O 1
ATOM 2521 N N . GLY B 1 137 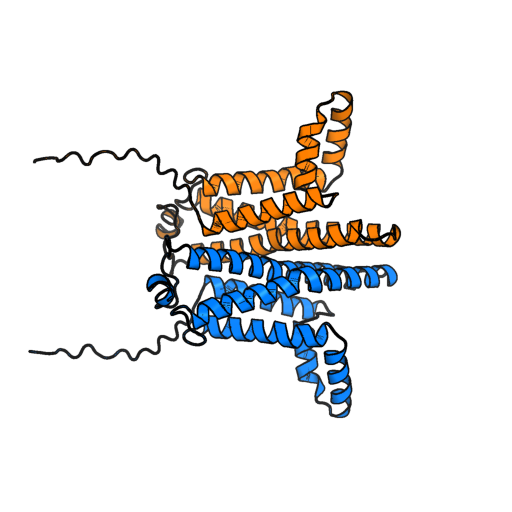? 35 -15.656 0.899 1 95.12 137 GLY B N 1
ATOM 2522 C CA . GLY B 1 137 ? 34.406 -15.555 2.225 1 95.12 137 GLY B CA 1
ATOM 2523 C C . GLY B 1 137 ? 33.812 -14.188 2.514 1 95.12 137 GLY B C 1
ATOM 2524 O O . GLY B 1 137 ? 33.719 -13.789 3.676 1 95.12 137 GLY B O 1
ATOM 2525 N N . LEU B 1 138 ? 33.5 -13.445 1.474 1 95.44 138 LEU B N 1
ATOM 2526 C CA . LEU B 1 138 ? 33.062 -12.062 1.639 1 95.44 138 LEU B CA 1
ATOM 2527 C C . LEU B 1 138 ? 31.594 -11.906 1.275 1 95.44 138 LEU B C 1
ATOM 2529 O O . LEU B 1 138 ? 31.109 -10.789 1.13 1 95.44 138 LEU B O 1
ATOM 2533 N N . ASP B 1 139 ? 30.781 -12.961 1.21 1 95.62 139 ASP B N 1
ATOM 2534 C CA . ASP B 1 139 ? 29.406 -12.898 0.709 1 95.62 139 ASP B CA 1
ATOM 2535 C C . ASP B 1 139 ? 28.438 -12.57 1.831 1 95.62 139 ASP B C 1
ATOM 2537 O O . ASP B 1 139 ? 27.281 -12.211 1.57 1 95.62 139 ASP B O 1
ATOM 2541 N N . GLY B 1 140 ? 28.875 -12.555 3.098 1 93.44 140 GLY B N 1
ATOM 2542 C CA . GLY B 1 140 ? 28.016 -12.352 4.258 1 93.44 140 GLY B CA 1
ATOM 2543 C C . GLY B 1 140 ? 27.172 -11.094 4.164 1 93.44 140 GLY B C 1
ATOM 2544 O O . GLY B 1 140 ? 25.938 -11.164 4.191 1 93.44 140 GLY B O 1
ATOM 2545 N N . PRO B 1 141 ? 27.875 -9.953 4.051 1 93.44 141 PRO B N 1
ATOM 2546 C CA . PRO B 1 141 ? 27.125 -8.695 3.98 1 93.44 141 PRO B CA 1
ATOM 2547 C C . PRO B 1 141 ? 26.125 -8.656 2.83 1 93.44 141 PRO B C 1
ATOM 2549 O O . PRO B 1 141 ? 25.016 -8.164 2.996 1 93.44 141 PRO B O 1
ATOM 2552 N N . LEU B 1 142 ? 26.516 -9.188 1.729 1 92.75 142 LEU B N 1
ATOM 2553 C CA . LEU B 1 142 ? 25.641 -9.172 0.57 1 92.75 142 LEU B CA 1
ATOM 2554 C C . LEU B 1 142 ? 24.453 -10.109 0.77 1 92.75 142 LEU B C 1
ATOM 2556 O O . LEU B 1 142 ? 23.344 -9.82 0.333 1 92.75 142 LEU B O 1
ATOM 2560 N N . ARG B 1 143 ? 24.656 -11.219 1.446 1 92.25 143 ARG B N 1
ATOM 2561 C CA . ARG B 1 143 ? 23.578 -12.125 1.784 1 92.25 143 ARG B CA 1
ATOM 2562 C C . ARG B 1 143 ? 22.578 -11.461 2.729 1 92.25 143 ARG B C 1
ATOM 2564 O O . ARG B 1 143 ? 21.375 -11.711 2.643 1 92.25 143 ARG B O 1
ATOM 2571 N N . PHE B 1 144 ? 23.125 -10.719 3.572 1 91.56 144 PHE B N 1
ATOM 2572 C CA . PHE B 1 144 ? 22.25 -9.984 4.48 1 91.56 144 PHE B CA 1
ATOM 2573 C C . PHE B 1 144 ? 21.375 -9.008 3.717 1 91.56 144 PHE B C 1
ATOM 2575 O O . PHE B 1 144 ? 20.172 -8.93 3.963 1 91.56 144 PHE B O 1
ATOM 2582 N N . VAL B 1 145 ? 21.953 -8.281 2.801 1 90.62 145 VAL B N 1
ATOM 2583 C CA . VAL B 1 145 ? 21.203 -7.328 1.988 1 90.62 145 VAL B CA 1
ATOM 2584 C C . VAL B 1 145 ? 20.141 -8.062 1.172 1 90.62 145 VAL B C 1
ATOM 2586 O O . VAL B 1 145 ? 19 -7.605 1.076 1 90.62 145 VAL B O 1
ATOM 2589 N N . ARG B 1 146 ? 20.531 -9.148 0.661 1 90.56 146 ARG B N 1
ATOM 2590 C CA . ARG B 1 146 ? 19.594 -9.961 -0.101 1 90.56 146 ARG B CA 1
ATOM 2591 C C . ARG B 1 146 ? 18.391 -10.359 0.752 1 90.56 146 ARG B C 1
ATOM 2593 O O . ARG B 1 146 ? 17.25 -10.305 0.287 1 90.56 146 ARG B O 1
ATOM 2600 N N . ALA B 1 147 ? 18.656 -10.703 1.956 1 87.44 147 ALA B N 1
ATOM 2601 C CA . ALA B 1 147 ? 17.609 -11.133 2.885 1 87.44 147 ALA B CA 1
ATOM 2602 C C . ALA B 1 147 ? 16.625 -10 3.154 1 87.44 147 ALA B C 1
ATOM 2604 O O . ALA B 1 147 ? 15.43 -10.242 3.328 1 87.44 147 ALA B O 1
ATOM 2605 N N . CYS B 1 148 ? 17.078 -8.789 3.084 1 85.56 148 CYS B N 1
ATOM 2606 C CA . CYS B 1 148 ? 16.25 -7.621 3.342 1 85.56 148 CYS B CA 1
ATOM 2607 C C . CYS B 1 148 ? 15.391 -7.277 2.125 1 85.56 148 CYS B C 1
ATOM 2609 O O . CYS B 1 148 ? 14.305 -6.711 2.262 1 85.56 148 CYS B O 1
ATOM 2611 N N . ILE B 1 149 ? 15.891 -7.633 0.969 1 84 149 ILE B N 1
ATOM 2612 C CA . ILE B 1 149 ? 15.234 -7.238 -0.275 1 84 149 ILE B CA 1
ATOM 2613 C C . ILE B 1 149 ? 14.312 -8.359 -0.753 1 84 149 ILE B C 1
ATOM 2615 O O . ILE B 1 149 ? 13.18 -8.109 -1.162 1 84 149 ILE B O 1
ATOM 2619 N N . LEU B 1 150 ? 14.812 -9.578 -0.706 1 83.38 150 LEU B N 1
ATOM 2620 C CA . LEU B 1 150 ? 14.125 -10.766 -1.206 1 83.38 150 LEU B CA 1
ATOM 2621 C C . LEU B 1 150 ? 14.117 -11.875 -0.158 1 83.38 150 LEU B C 1
ATOM 2623 O O . LEU B 1 150 ? 14.883 -12.836 -0.259 1 83.38 150 LEU B O 1
ATOM 2627 N N . PRO B 1 151 ? 13.133 -11.766 0.656 1 85.75 151 PRO B N 1
ATOM 2628 C CA . PRO B 1 151 ? 13.133 -12.773 1.722 1 85.75 151 PRO B CA 1
ATOM 2629 C C . PRO B 1 151 ? 12.898 -14.188 1.198 1 85.75 151 PRO B C 1
ATOM 2631 O O . PRO B 1 151 ? 12.047 -14.398 0.331 1 85.75 151 PRO B O 1
ATOM 2634 N N . GLU B 1 152 ? 13.711 -15.102 1.645 1 86.44 152 GLU B N 1
ATOM 2635 C CA . GLU B 1 152 ? 13.594 -16.516 1.284 1 86.44 152 GLU B CA 1
ATOM 2636 C C . GLU B 1 152 ? 13.258 -17.375 2.502 1 86.44 152 GLU B C 1
ATOM 2638 O O . GLU B 1 152 ? 13.219 -18.594 2.414 1 86.44 152 GLU B O 1
ATOM 2643 N N . SER B 1 153 ? 13.164 -16.75 3.615 1 89.81 153 SER B N 1
ATOM 2644 C CA . SER B 1 153 ? 12.758 -17.422 4.848 1 89.81 153 SER B CA 1
ATOM 2645 C C . SER B 1 153 ? 11.836 -16.531 5.676 1 89.81 153 SER B C 1
ATOM 2647 O O . SER B 1 153 ? 11.711 -15.328 5.406 1 89.81 153 SER B O 1
ATOM 2649 N N . MET B 1 154 ? 11.172 -17.125 6.648 1 87.94 154 MET B N 1
ATOM 2650 C CA . MET B 1 154 ? 10.227 -16.375 7.484 1 87.94 154 MET B CA 1
ATOM 2651 C C . MET B 1 154 ? 10.945 -15.305 8.297 1 87.94 154 MET B C 1
ATOM 2653 O O . MET B 1 154 ? 10.414 -14.211 8.5 1 87.94 154 MET B O 1
ATOM 2657 N N . TRP B 1 155 ? 12.086 -15.672 8.734 1 90.38 155 TRP B N 1
ATOM 2658 C CA . TRP B 1 155 ? 12.844 -14.688 9.516 1 90.38 155 TRP B CA 1
ATOM 2659 C C . TRP B 1 155 ? 13.25 -13.508 8.648 1 90.38 155 TRP B C 1
ATOM 2661 O O . TRP B 1 155 ? 13.234 -12.359 9.102 1 90.38 155 TRP B O 1
ATOM 2671 N N . GLU B 1 156 ? 13.641 -13.719 7.395 1 89.62 156 GLU B N 1
ATOM 2672 C CA . GLU B 1 156 ? 13.969 -12.641 6.465 1 89.62 156 GLU B CA 1
ATOM 2673 C C . GLU B 1 156 ? 12.734 -11.797 6.148 1 89.62 156 GLU B C 1
ATOM 2675 O O . GLU B 1 156 ? 12.844 -10.578 5.992 1 89.62 156 GLU B O 1
ATOM 2680 N N . GLY B 1 157 ? 11.641 -12.461 6.074 1 88.94 157 GLY B N 1
ATOM 2681 C CA . GLY B 1 157 ? 10.391 -11.734 5.914 1 88.94 157 GLY B CA 1
ATOM 2682 C C . GLY B 1 157 ? 10.109 -10.773 7.055 1 88.94 157 GLY B C 1
ATOM 2683 O O . GLY B 1 157 ? 9.656 -9.648 6.824 1 88.94 157 GLY B O 1
ATOM 2684 N N . ALA B 1 158 ? 10.383 -11.258 8.273 1 90.19 158 ALA B N 1
ATOM 2685 C CA . ALA B 1 158 ? 10.219 -10.406 9.445 1 90.19 158 ALA B CA 1
ATOM 2686 C C . ALA B 1 158 ? 11.117 -9.18 9.359 1 90.19 158 ALA B C 1
ATOM 2688 O O . ALA B 1 158 ? 10.711 -8.078 9.742 1 90.19 158 ALA B O 1
ATOM 2689 N N . LEU B 1 159 ? 12.297 -9.398 8.82 1 90 159 LEU B N 1
ATOM 2690 C CA . LEU B 1 159 ? 13.219 -8.281 8.648 1 90 159 LEU B CA 1
ATOM 2691 C C . LEU B 1 159 ? 12.648 -7.25 7.676 1 90 159 LEU B C 1
ATOM 2693 O O . LEU B 1 159 ? 12.688 -6.047 7.945 1 90 159 LEU B O 1
ATOM 2697 N N . GLN B 1 160 ? 12.156 -7.711 6.582 1 89.88 160 GLN B N 1
ATOM 2698 C CA . GLN B 1 160 ? 11.562 -6.812 5.598 1 89.88 160 GLN B CA 1
ATOM 2699 C C . GLN B 1 160 ? 10.352 -6.086 6.176 1 89.88 160 GLN B C 1
ATOM 2701 O O . GLN B 1 160 ? 10.156 -4.895 5.934 1 89.88 160 GLN B O 1
ATOM 2706 N N . LEU B 1 161 ? 9.523 -6.758 6.977 1 90.88 161 LEU B N 1
ATOM 2707 C CA . LEU B 1 161 ? 8.383 -6.137 7.641 1 90.88 161 LEU B CA 1
ATOM 2708 C C . LEU B 1 161 ? 8.844 -5.02 8.57 1 90.88 161 LEU B C 1
ATOM 2710 O O . LEU B 1 161 ? 8.227 -3.953 8.625 1 90.88 161 LEU B O 1
ATOM 2714 N N . THR B 1 162 ? 9.922 -5.254 9.258 1 91.88 162 THR B N 1
ATOM 2715 C CA . THR B 1 162 ? 10.461 -4.258 10.172 1 91.88 162 THR B CA 1
ATOM 2716 C C . THR B 1 162 ? 10.898 -3.008 9.406 1 91.88 162 THR B C 1
ATOM 2718 O O . THR B 1 162 ? 10.68 -1.887 9.867 1 91.88 162 THR B O 1
ATOM 2721 N N . VAL B 1 163 ? 11.492 -3.215 8.273 1 90.62 163 VAL B N 1
ATOM 2722 C CA . VAL B 1 163 ? 11.922 -2.092 7.449 1 90.62 163 VAL B CA 1
ATOM 2723 C C . VAL B 1 163 ? 10.703 -1.271 7.02 1 90.62 163 VAL B C 1
ATOM 2725 O O . VAL B 1 163 ? 10.711 -0.043 7.137 1 90.62 163 VAL B O 1
ATOM 2728 N N . ILE B 1 164 ? 9.625 -1.917 6.574 1 90.38 164 ILE B N 1
ATOM 2729 C CA . ILE B 1 164 ? 8.406 -1.25 6.133 1 90.38 164 ILE B CA 1
ATOM 2730 C C . ILE B 1 164 ? 7.805 -0.457 7.293 1 90.38 164 ILE B C 1
ATOM 2732 O O . ILE B 1 164 ? 7.48 0.724 7.141 1 90.38 164 ILE B O 1
ATOM 2736 N N . LEU B 1 165 ? 7.758 -1.092 8.438 1 90.88 165 LEU B N 1
ATOM 2737 C CA . LEU B 1 165 ? 7.207 -0.449 9.625 1 90.88 165 LEU B CA 1
ATOM 2738 C C . LEU B 1 165 ? 8.031 0.771 10.016 1 90.88 165 LEU B C 1
ATOM 2740 O O . LEU B 1 165 ? 7.48 1.823 10.344 1 90.88 165 LEU B O 1
ATOM 2744 N N . SER B 1 166 ? 9.312 0.611 9.984 1 90.75 166 SER B N 1
ATOM 2745 C CA . SER B 1 166 ? 10.188 1.717 10.367 1 90.75 166 SER B CA 1
ATOM 2746 C C . SER B 1 166 ? 10.008 2.908 9.43 1 90.75 166 SER B C 1
ATOM 2748 O O . SER B 1 166 ? 10.016 4.059 9.875 1 90.75 166 SER B O 1
ATOM 2750 N N . MET B 1 167 ? 9.859 2.658 8.156 1 90.25 167 MET B N 1
ATOM 2751 C CA . MET B 1 167 ? 9.656 3.719 7.172 1 90.25 167 MET B CA 1
ATOM 2752 C C . MET B 1 167 ? 8.352 4.461 7.43 1 90.25 167 MET B C 1
ATOM 2754 O O . MET B 1 167 ? 8.297 5.688 7.336 1 90.25 167 MET B O 1
ATOM 2758 N N . CYS B 1 168 ? 7.309 3.76 7.809 1 87 168 CYS B N 1
ATOM 2759 C CA . CYS B 1 168 ? 6.023 4.379 8.125 1 87 168 CYS B CA 1
ATOM 2760 C C . CYS B 1 168 ? 6.113 5.203 9.398 1 87 168 CYS B C 1
ATOM 2762 O O . CYS B 1 168 ? 5.637 6.34 9.445 1 87 168 CYS B O 1
ATOM 2764 N N . LEU B 1 169 ? 6.785 4.605 10.43 1 86.88 169 LEU B N 1
ATOM 2765 C CA . LEU B 1 169 ? 6.875 5.273 11.719 1 86.88 169 LEU B CA 1
ATOM 2766 C C . LEU B 1 169 ? 7.711 6.543 11.617 1 86.88 169 LEU B C 1
ATOM 2768 O O . LEU B 1 169 ? 7.359 7.57 12.203 1 86.88 169 LEU B O 1
ATOM 2772 N N . ILE B 1 170 ? 8.742 6.445 10.875 1 86.06 170 ILE B N 1
ATOM 2773 C CA . ILE B 1 170 ? 9.625 7.605 10.75 1 86.06 170 ILE B CA 1
ATOM 2774 C C . ILE B 1 170 ? 8.898 8.727 10 1 86.06 170 ILE B C 1
ATOM 2776 O O . ILE B 1 170 ? 9.156 9.906 10.234 1 86.06 170 ILE B O 1
ATOM 2780 N N . SER B 1 171 ? 8 8.422 9.086 1 82.56 171 SER B N 1
ATOM 2781 C CA . SER B 1 171 ? 7.234 9.406 8.336 1 82.56 171 SER B CA 1
ATOM 2782 C C . SER B 1 171 ? 6.242 10.141 9.234 1 82.56 171 SER B C 1
ATOM 2784 O O . SER B 1 171 ? 5.895 11.297 8.969 1 82.56 171 SER B O 1
ATOM 2786 N N . VAL B 1 172 ? 5.801 9.453 10.281 1 80.94 172 VAL B N 1
ATOM 2787 C CA . VAL B 1 172 ? 4.789 10.031 11.164 1 80.94 172 VAL B CA 1
ATOM 2788 C C . VAL B 1 172 ? 5.469 10.789 12.297 1 80.94 172 VAL B C 1
ATOM 2790 O O . VAL B 1 172 ? 5.059 11.906 12.641 1 80.94 172 VAL B O 1
ATOM 2793 N N . TYR B 1 173 ? 6.48 10.234 12.914 1 77.19 173 TYR B N 1
ATOM 2794 C CA . TYR B 1 173 ? 7.07 10.812 14.117 1 77.19 173 TYR B CA 1
ATOM 2795 C C . TYR B 1 173 ? 8.141 11.836 13.766 1 77.19 173 TYR B C 1
ATOM 2797 O O . TYR B 1 173 ? 8.391 12.766 14.531 1 77.19 173 TYR B O 1
ATOM 2805 N N . ARG B 1 174 ? 8.703 11.836 12.758 1 74.25 174 ARG B N 1
ATOM 2806 C CA . ARG B 1 174 ? 9.688 12.781 12.25 1 74.25 174 ARG B CA 1
ATOM 2807 C C .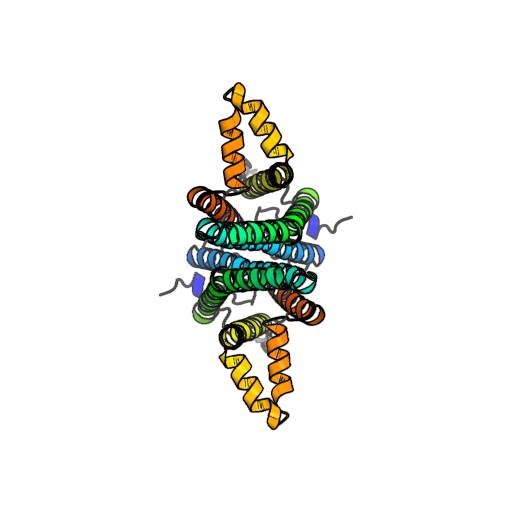 ARG B 1 174 ? 10.625 13.242 13.367 1 74.25 174 ARG B C 1
ATOM 2809 O O . ARG B 1 174 ? 10.688 14.438 13.68 1 74.25 174 ARG B O 1
ATOM 2816 N N . PRO B 1 175 ? 11.227 12.445 14.25 1 63.62 175 PRO B N 1
ATOM 2817 C CA . PRO B 1 175 ? 11.969 12.812 15.453 1 63.62 175 PRO B CA 1
ATOM 2818 C C . PRO B 1 175 ? 13.109 13.781 15.164 1 63.62 175 PRO B C 1
ATOM 2820 O O . PRO B 1 175 ? 13.477 14.594 16.031 1 63.62 175 PRO B O 1
ATOM 2823 N N . LEU B 1 176 ? 14.148 13.703 14.398 1 54.94 176 LEU B N 1
ATOM 2824 C CA . LEU B 1 176 ? 15.508 14.211 14.492 1 54.94 176 LEU B CA 1
ATOM 2825 C C . LEU B 1 176 ? 15.648 15.539 13.758 1 54.94 176 LEU B C 1
ATOM 2827 O O . LEU B 1 176 ? 16 15.562 12.578 1 54.94 176 LEU B O 1
ATOM 2831 N N . SER B 1 177 ? 14.82 16.5 14.078 1 50.34 177 SER B N 1
ATOM 2832 C CA . SER B 1 177 ? 15.422 17.672 13.445 1 50.34 177 SER B CA 1
ATOM 2833 C C . SER B 1 177 ? 16.828 17.922 13.984 1 50.34 177 SER B C 1
ATOM 2835 O O . SER B 1 177 ? 17.047 17.891 15.195 1 50.34 177 SER B O 1
ATOM 2837 N N . PHE B 1 178 ? 17.812 17.375 13.484 1 43.75 178 PHE B N 1
ATOM 2838 C CA . PHE B 1 178 ? 19.156 17.828 13.828 1 43.75 178 PHE B CA 1
ATOM 2839 C C . PHE B 1 178 ? 19.219 19.344 13.875 1 43.75 178 PHE B C 1
ATOM 2841 O O . PHE B 1 178 ? 19.5 19.984 12.859 1 43.75 178 PHE B O 1
ATOM 2848 N N . HIS B 1 179 ? 18.234 20.078 14.164 1 42.81 179 HIS B N 1
ATOM 2849 C CA . HIS B 1 179 ? 18.719 21.438 14.25 1 42.81 179 HIS B CA 1
ATOM 2850 C C . HIS B 1 179 ? 19.969 21.531 15.125 1 42.81 179 HIS B C 1
ATOM 2852 O O . HIS B 1 179 ? 19.891 21.312 16.328 1 42.81 179 HIS B O 1
ATOM 2858 N N . LEU B 1 180 ? 21.016 20.969 14.625 1 38.97 180 LEU B N 1
ATOM 2859 C CA . LEU B 1 180 ? 22.297 21.453 15.141 1 38.97 180 LEU B CA 1
ATOM 2860 C C . LEU B 1 180 ? 22.344 22.984 15.141 1 38.97 180 LEU B C 1
ATOM 2862 O O . LEU B 1 180 ? 23.219 23.578 14.516 1 38.97 180 LEU B O 1
ATOM 2866 N N . ALA B 1 181 ? 21.328 23.703 14.68 1 39.09 181 ALA B N 1
ATOM 2867 C CA . ALA B 1 181 ? 21.781 25.094 14.75 1 39.09 181 ALA B CA 1
ATOM 2868 C C . ALA B 1 181 ? 22.172 25.469 16.172 1 39.09 181 ALA B C 1
ATOM 2870 O O . ALA B 1 181 ? 21.453 25.156 17.125 1 39.09 181 ALA B O 1
ATOM 2871 N N . PRO B 1 182 ? 23.422 25.781 16.328 1 37.19 182 PRO B N 1
ATOM 2872 C CA . PRO B 1 182 ? 23.969 26.375 17.562 1 37.19 182 PRO B CA 1
ATOM 2873 C C . PRO B 1 182 ? 23.031 27.422 18.172 1 37.19 182 PRO B C 1
ATOM 2875 O O . PRO B 1 182 ? 22.359 28.156 17.438 1 37.19 182 PRO B O 1
ATOM 2878 N N . HIS B 1 183 ? 22.266 27.125 19.203 1 38.62 183 HIS B N 1
ATOM 2879 C CA . HIS B 1 183 ? 21.656 28.156 20.047 1 38.62 183 HIS B CA 1
ATOM 2880 C C . HIS B 1 183 ? 22.5 29.422 20.047 1 38.62 183 HIS B C 1
ATOM 2882 O O . HIS B 1 183 ? 23.578 29.469 20.641 1 38.62 183 HIS B O 1
ATOM 2888 N N . ARG B 1 184 ? 22.688 30.094 18.891 1 39.66 184 ARG B N 1
ATOM 2889 C CA . ARG B 1 184 ? 23.375 31.344 19.141 1 39.66 184 ARG B CA 1
ATOM 2890 C C . ARG B 1 184 ? 22.641 32.188 20.188 1 39.66 184 ARG B C 1
ATOM 2892 O O . ARG B 1 184 ? 21.438 32.438 20.062 1 39.66 184 ARG B O 1
ATOM 2899 N N . PRO B 1 185 ? 23.125 32.312 21.359 1 41.56 185 PRO B N 1
ATOM 2900 C CA . PRO B 1 185 ? 22.625 33.219 22.391 1 41.56 185 PRO B CA 1
ATOM 2901 C C . PRO B 1 185 ? 22.266 34.594 21.828 1 41.56 185 PRO B C 1
ATOM 2903 O O . PRO B 1 185 ? 22.922 35.094 20.906 1 41.56 185 PRO B O 1
ATOM 2906 N N . ALA B 1 186 ? 20.953 34.969 21.578 1 41.25 186 ALA B N 1
ATOM 2907 C CA . ALA B 1 186 ? 20.594 36.344 21.344 1 41.25 186 ALA B CA 1
ATOM 2908 C C . ALA B 1 186 ? 21.484 37.312 22.125 1 41.25 186 ALA B C 1
ATOM 2910 O O . ALA B 1 186 ? 21.609 37.188 23.359 1 41.25 186 ALA B O 1
ATOM 2911 N N . SER B 1 187 ? 22.578 37.688 21.594 1 39.81 187 SER B N 1
ATOM 2912 C CA . SER B 1 187 ? 23.281 38.812 22.172 1 39.81 187 SER B CA 1
ATOM 2913 C C . SER B 1 187 ? 22.328 39.938 22.531 1 39.81 187 SER B C 1
ATOM 2915 O O . SER B 1 187 ? 21.484 40.312 21.703 1 39.81 187 SER B O 1
ATOM 2917 N N . THR B 1 188 ? 21.922 40.125 23.844 1 40.59 188 THR B N 1
ATOM 2918 C CA . THR B 1 188 ? 21.375 41.312 24.5 1 40.59 188 THR B CA 1
ATOM 2919 C C . THR B 1 188 ? 21.969 42.594 23.906 1 40.59 188 THR B C 1
ATOM 2921 O O . THR B 1 188 ? 23.125 42.906 24.156 1 40.59 188 THR B O 1
ATOM 2924 N N . ALA B 1 189 ? 21.984 42.906 22.641 1 37.59 189 ALA B N 1
ATOM 2925 C CA . ALA B 1 189 ? 22.375 44.281 22.328 1 37.59 189 ALA B CA 1
ATOM 2926 C C . ALA B 1 189 ? 21.578 45.281 23.125 1 37.59 189 ALA B C 1
ATOM 2928 O O . ALA B 1 189 ? 20.359 45.375 22.984 1 37.59 189 ALA B O 1
ATOM 2929 N N . ASN B 1 190 ? 21.984 45.562 24.344 1 36.78 190 ASN B N 1
ATOM 2930 C CA . ASN B 1 190 ? 21.812 46.781 25.125 1 36.78 190 ASN B CA 1
ATOM 2931 C C . ASN B 1 190 ? 21.969 48.031 24.266 1 36.78 190 ASN B C 1
ATOM 2933 O O . ASN B 1 190 ? 22.031 49.156 24.781 1 36.78 190 ASN B O 1
ATOM 2937 N N . HIS B 1 191 ? 21.719 48.094 22.812 1 30.77 191 HIS B N 1
ATOM 2938 C CA . HIS B 1 191 ? 21.719 49.531 22.562 1 30.77 191 HIS B CA 1
ATOM 2939 C C . HIS B 1 191 ? 20.422 50.188 23.047 1 30.77 191 HIS B C 1
ATOM 2941 O O . HIS B 1 191 ? 19.359 49.562 23.031 1 30.77 191 HIS B O 1
#

Foldseek 3Di:
DPDPLAAAACLVVDGDCPVPDPVVVVLVVLLVQLLCLQLVLLVVLLVLLVVLVPDPDPVVSVVSVVVSLVSCVPGNLSSLVSNVVSLVCCQPRYNNHQPQAVLNVVLVVVSVLLNPLVVCVSDCNLVVVLVVCVVVVRNVVSVLSCLLNPPNDPVSSVNVVVVSVVNVVCVPCSPGSVPPVPPPPPPPPPD/DPDPLQAAACLVVDGDCPVPDPVVVVLVVLLVQLLCLQLVLLVVLLVLLVVLVPDPDPVVSVVSVVVSLVSCVPGNLSSLVSNVVSLVCCQPRYNNHQPQAVLNVVLVVVSVLLNPLVVCVSDCNLVVVLVVCVVVVRNVVSVLSCLLNPPNDPVSSVNVVVVSVVNVVCVVCSPTSVPPVPPPPPPPPPD

Nearest PDB structures (foldseek):
  1fio-assembly1_A  TM=3.599E-01  e=2.954E+00  Saccharomyces cerevisiae
  1fio-assembly1_A  TM=3.592E-01  e=2.906E+00  Saccharomyces cerevisiae

pLDDT: mean 82.72, std 17.68, range [30.77, 97.38]

Secondary structure (DSSP, 8-state):
---HHHHHTTTTSS----TT-HHHHHHHHHHHHHHHHHHHHHHHHHHHHHHHHH-S-HHHHHHHHHHHHHHIIIIIHHHHHHHHHHHHHHHHHSTT-SSSBHHHHHHHHHHHHHHHHHHHHHSSHHHHHHHHHGGGT--HHHHHHHHHHS--SHHHHHHHHHHHHHHHHHHHH---B--------------/---HHHHHTTTTSS----TT-HHHHHHHHHHHHHHHHHHHHHHHHHHHHHHHHH-S-HHHHHHHHHHHHHHIIIIIHHHHHHHHHHHHHHHHHSTTTTTSBHHHHHHHHHHHHHHHHHHHHHSSHHHHHHHHHGGGT--HHHHHHHHHHS--SHHHHHHHHHHHHHHHHHHHH---B--------------